Protein AF-A0A7S2U8V8-F1 (afdb_monomer)

Nearest PDB structures (foldseek):
  6ytn-assembly1_AAA  TM=8.145E-01  e=3.454E-22  Synechocystis sp. PCC 6803
  4zhj-assembly1_B  TM=8.135E-01  e=7.757E-22  Synechocystis sp. PCC 6803 substr. Kazusa
  6ytj-assembly1_AAA  TM=8.053E-01  e=4.162E-21  Synechocystis sp. PCC 6803
  6ysg-assembly1_A  TM=8.241E-01  e=3.452E-20  Synechocystis sp. PCC 6803 substr. Kazusa
  6yt0-assembly1_B  TM=8.172E-01  e=2.692E-20  Synechocystis sp. PCC 6803 substr. Kazusa

InterPro domains:
  IPR003672 CobN/magnesium chelatase [PF02514] (3-284)
  IPR003672 CobN/magnesium chelatase [PTHR44119] (2-284)

Mean predicted aligned error: 5.51 Å

Sequence (284 aa):
SFQYWLGGSPENLQSLLQMVAQDYVEPVKKFMVGKEKLVNVEPVLLPDKAIWHPVAPSIVFETSTAYFEWYNKEFCPDAGIDPMNARTIGLILQKSHINTKDDTHYVSLISELESRGARVVPIYSGGLDFSGPVEEFFYDNTGKVVVDTVINLTGFALVGGPASQDHKKAAKVLKKLNRPYMCAVPLVFQSFEEWQASELGLHPIQVALQVSLPEIDGAIEPIIYAGREGATGRSVPLADRVNLLADRAMKWSNLRTKPKVDKKIAITIFSFPPDKGNVGTAAY

Solvent-accessible surface area (backbone atoms only — not comparable to full-atom values): 15811 Å² total; per-residue (Å²): 108,67,61,16,62,74,22,44,21,68,70,24,47,50,30,37,52,52,51,47,38,54,76,69,34,64,74,48,37,64,72,42,64,96,51,85,76,84,83,64,68,80,61,66,67,80,72,58,50,34,38,47,51,95,84,51,95,50,84,56,30,84,43,56,66,65,42,49,51,49,43,50,70,49,51,24,60,76,68,70,27,54,72,88,78,38,53,26,38,30,33,38,44,55,40,66,33,62,34,52,70,46,35,60,31,57,49,50,44,54,53,54,34,37,75,71,34,30,44,76,46,38,29,26,21,65,61,49,52,43,56,63,44,49,69,58,56,41,28,47,101,85,70,47,70,64,49,44,23,35,37,34,55,64,22,49,37,57,25,29,53,98,90,50,71,41,51,68,59,32,38,54,52,48,60,72,67,66,50,58,42,30,28,27,22,52,36,83,90,42,34,53,67,57,35,72,72,35,93,78,41,67,56,70,70,51,40,52,47,32,39,54,41,23,43,71,52,61,38,40,74,66,45,57,31,29,19,23,41,88,90,78,64,44,43,36,58,36,70,73,34,36,50,50,52,40,52,51,50,50,51,53,25,44,66,68,72,51,55,76,90,76,61,84,83,87,84,87,82,78,70,79,76,70,84,64,79,89,86,66,79,80,90,116

Radius of gyration: 22.6 Å; Cα contacts (8 Å, |Δi|>4): 449; chains: 1; bounding box: 53×50×83 Å

Secondary structure (DSSP, 8-state):
-HHHHHH-SHHHHHHHHHHHHHHH-HHHHHHTTTSPPP-PPP-----SEEE--TT-SSS-BSSHHHHHHHIIIIIHHHTT--TTTS-EEEEEEEHHHHHTT--HHHHHHHHHHHTTT-EEEEEEESSSB-HHHHHHHSB-TTS-B--SEEEE-SSS-SBEETTEE-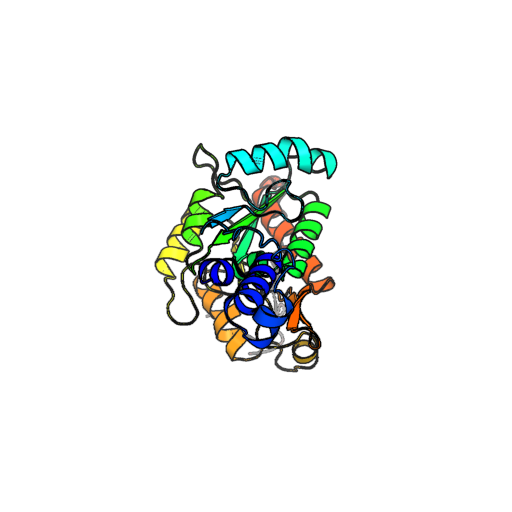HHHHHHHHHHHTS-EEE-EEEEEEEHHHHHH-TT-S-HHHIIIIIIHHHHTT-B---EEEEE-TTT--EEE-HHHHHHHHHHHHHHHHHHHS-GGG--------SSS--SSSSS----

Structure (mmCIF, N/CA/C/O backbone):
data_AF-A0A7S2U8V8-F1
#
_entry.id   AF-A0A7S2U8V8-F1
#
loop_
_atom_site.group_PDB
_atom_site.id
_atom_site.type_symbol
_atom_site.label_atom_id
_atom_site.label_alt_id
_atom_site.label_comp_id
_atom_site.label_asym_id
_atom_site.label_entity_id
_atom_site.label_seq_id
_atom_site.pdbx_PDB_ins_code
_atom_site.Cartn_x
_atom_site.Cartn_y
_atom_site.Cartn_z
_atom_site.occupancy
_atom_site.B_iso_or_equ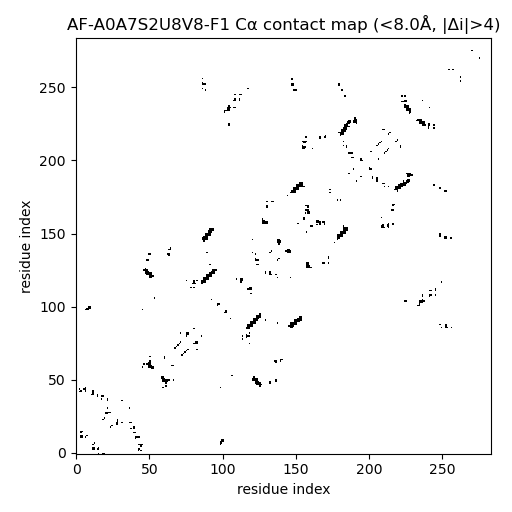iv
_atom_site.auth_seq_id
_atom_site.auth_comp_id
_atom_site.auth_asym_id
_atom_site.auth_atom_id
_atom_site.pdbx_PDB_model_num
ATOM 1 N N . SER A 1 1 ? 23.895 2.706 -22.321 1.00 71.00 1 SER A N 1
ATOM 2 C CA . SER A 1 1 ? 23.742 1.359 -21.724 1.00 71.00 1 SER A CA 1
ATOM 3 C C . SER A 1 1 ? 23.237 1.414 -20.285 1.00 71.00 1 SER A C 1
ATOM 5 O O . SER A 1 1 ? 22.172 0.878 -20.026 1.00 71.00 1 SER A O 1
ATOM 7 N N . PHE A 1 2 ? 23.936 2.078 -19.355 1.00 83.75 2 PHE A N 1
ATOM 8 C CA . PHE A 1 2 ? 23.590 2.042 -17.924 1.00 83.75 2 PHE A CA 1
ATOM 9 C C . PHE A 1 2 ? 22.201 2.615 -17.586 1.00 83.75 2 PHE A C 1
ATOM 11 O O . PHE A 1 2 ? 21.495 2.045 -16.766 1.00 83.75 2 PHE A O 1
ATOM 18 N N . GLN A 1 3 ? 21.757 3.674 -18.271 1.00 83.56 3 GLN A N 1
ATOM 19 C CA . GLN A 1 3 ? 20.418 4.247 -18.061 1.00 83.56 3 GLN A CA 1
ATOM 20 C C . GLN A 1 3 ? 19.279 3.267 -18.383 1.00 83.56 3 GLN A C 1
ATOM 22 O O . GLN A 1 3 ? 18.282 3.255 -17.674 1.00 83.56 3 GLN A O 1
ATOM 27 N N . TYR A 1 4 ? 19.438 2.390 -19.380 1.00 84.69 4 TYR A N 1
ATOM 28 C CA . TYR A 1 4 ? 18.450 1.339 -19.641 1.00 84.69 4 TYR A CA 1
ATOM 29 C C . TYR A 1 4 ? 18.350 0.343 -18.485 1.00 84.69 4 TYR A C 1
ATOM 31 O O . TYR A 1 4 ? 17.259 -0.064 -18.100 1.00 84.69 4 TYR A O 1
ATOM 39 N N . TRP A 1 5 ? 19.494 -0.023 -17.907 1.00 85.44 5 TRP A N 1
ATOM 40 C CA . TRP A 1 5 ? 19.526 -0.897 -16.740 1.00 85.44 5 TRP A CA 1
ATOM 41 C C . TRP A 1 5 ? 18.862 -0.242 -15.522 1.00 85.44 5 TRP A C 1
ATOM 43 O O . TRP A 1 5 ? 18.095 -0.893 -14.822 1.00 85.44 5 TRP A O 1
ATOM 53 N N . LEU A 1 6 ? 19.110 1.054 -15.299 1.00 81.94 6 LEU A N 1
ATOM 54 C CA . LEU A 1 6 ? 18.474 1.820 -14.221 1.00 81.94 6 LEU A CA 1
ATOM 55 C C . LEU A 1 6 ? 16.956 1.971 -14.403 1.00 81.94 6 LEU A C 1
ATOM 57 O O . LEU A 1 6 ? 16.229 1.966 -13.411 1.00 81.94 6 LEU A O 1
ATOM 61 N N . GLY A 1 7 ? 16.478 2.101 -15.644 1.00 82.44 7 GLY A N 1
ATOM 62 C CA . GLY A 1 7 ? 15.046 2.149 -15.947 1.00 82.44 7 GLY A CA 1
ATOM 63 C C . GLY A 1 7 ? 14.343 0.824 -15.644 1.00 82.44 7 GLY A C 1
ATOM 64 O O . GLY A 1 7 ? 13.267 0.816 -15.053 1.00 82.44 7 GLY A O 1
ATOM 65 N N . GLY A 1 8 ? 14.979 -0.306 -15.972 1.00 85.06 8 GLY A N 1
ATOM 66 C CA . GLY A 1 8 ? 14.562 -1.643 -15.531 1.00 85.06 8 GLY A CA 1
ATOM 67 C C . GLY A 1 8 ? 13.253 -2.175 -16.129 1.00 85.06 8 GLY A C 1
ATOM 68 O O . GLY A 1 8 ? 12.904 -3.325 -15.865 1.00 85.06 8 GLY A O 1
ATOM 69 N N . SER A 1 9 ? 12.548 -1.386 -16.945 1.00 88.25 9 SER A N 1
ATOM 70 C CA . SER A 1 9 ? 11.337 -1.835 -17.639 1.00 88.25 9 SER A CA 1
ATOM 71 C C . SER A 1 9 ? 11.635 -2.856 -18.734 1.00 88.25 9 SER A C 1
ATOM 73 O O . SER A 1 9 ? 12.747 -2.863 -19.277 1.00 88.25 9 SER A O 1
ATOM 75 N N . PRO A 1 10 ? 10.657 -3.704 -19.113 1.00 88.50 10 PRO A N 1
ATOM 76 C CA . PRO A 1 10 ? 10.814 -4.615 -20.244 1.00 88.50 10 PRO A CA 1
ATOM 77 C C . PRO A 1 10 ? 11.278 -3.899 -21.519 1.00 88.50 10 PRO A C 1
ATOM 79 O O . PRO A 1 10 ? 12.169 -4.391 -22.208 1.00 88.50 10 PRO A O 1
ATOM 82 N N . GLU A 1 11 ? 10.755 -2.700 -21.788 1.00 89.94 11 GLU A N 1
ATOM 83 C CA . GLU A 1 11 ? 11.126 -1.882 -22.945 1.00 89.94 11 GLU A CA 1
ATOM 84 C C . GLU A 1 11 ? 12.563 -1.352 -22.841 1.00 89.94 11 GLU A C 1
ATOM 86 O O . GLU A 1 11 ? 13.308 -1.352 -23.830 1.00 89.94 11 GLU A O 1
ATOM 91 N N . ASN A 1 12 ? 12.995 -0.942 -21.640 1.00 89.00 12 ASN A N 1
ATOM 92 C CA . ASN A 1 12 ? 14.382 -0.541 -21.419 1.00 89.00 12 ASN A CA 1
ATOM 93 C C . ASN A 1 12 ? 15.343 -1.719 -21.590 1.00 89.00 12 ASN A C 1
ATOM 95 O O . ASN A 1 12 ? 16.381 -1.565 -22.231 1.00 89.00 12 ASN A O 1
ATOM 99 N N . LEU A 1 13 ? 15.017 -2.888 -21.032 1.00 91.06 13 LEU A N 1
ATOM 100 C CA . LEU A 1 13 ? 15.857 -4.082 -21.126 1.00 91.06 13 LEU A CA 1
ATOM 101 C C . LEU A 1 13 ? 15.922 -4.609 -22.562 1.00 91.06 13 LEU A C 1
ATOM 103 O O . LEU A 1 13 ? 16.999 -4.981 -23.024 1.00 91.06 13 LEU A O 1
ATOM 107 N N . GLN A 1 14 ? 14.812 -4.570 -23.300 1.00 91.38 14 GLN A N 1
ATOM 108 C CA . GLN A 1 14 ? 14.798 -4.884 -24.726 1.00 91.38 14 GLN A CA 1
ATOM 109 C C . GLN A 1 14 ? 15.723 -3.942 -25.504 1.00 91.38 14 GLN A C 1
ATOM 111 O O . GLN A 1 14 ? 16.583 -4.416 -26.247 1.00 91.38 14 GLN A O 1
ATOM 116 N N . SER A 1 15 ? 15.607 -2.629 -25.282 1.00 90.94 15 SER A N 1
ATOM 117 C CA . SER A 1 15 ? 16.456 -1.626 -25.940 1.00 90.94 15 SER A CA 1
ATOM 118 C C . SER A 1 15 ? 17.933 -1.781 -25.550 1.00 90.94 15 SER A C 1
ATOM 120 O O . SER A 1 15 ? 18.817 -1.641 -26.394 1.00 90.94 15 SER A O 1
ATOM 122 N N . LEU A 1 16 ? 18.225 -2.152 -24.295 1.00 91.19 16 LEU A N 1
ATOM 123 C CA . LEU A 1 16 ? 19.578 -2.483 -23.839 1.00 91.19 16 LEU A CA 1
ATOM 124 C C . LEU A 1 16 ? 20.151 -3.675 -24.604 1.00 91.19 16 LEU A C 1
ATOM 126 O O . LEU A 1 16 ? 21.275 -3.594 -25.098 1.00 91.19 16 LEU A O 1
ATOM 130 N N . LEU A 1 17 ? 19.397 -4.773 -24.699 1.00 91.75 17 LEU A N 1
ATOM 131 C CA . LEU A 1 17 ? 19.834 -5.985 -25.390 1.00 91.75 17 LEU A CA 1
ATOM 132 C C . LEU A 1 17 ? 20.016 -5.739 -26.888 1.00 91.75 17 LEU A C 1
ATOM 134 O O . LEU A 1 17 ? 21.022 -6.168 -27.447 1.00 91.75 17 LEU A O 1
ATOM 138 N N . GLN A 1 18 ? 19.096 -5.007 -27.524 1.00 90.31 18 GLN A N 1
ATOM 139 C CA . GLN A 1 18 ? 19.198 -4.619 -28.933 1.00 90.31 18 GLN A CA 1
ATOM 140 C C . GLN A 1 18 ? 20.443 -3.764 -29.187 1.00 90.31 18 GLN A C 1
ATOM 142 O O . GLN A 1 18 ? 21.229 -4.090 -30.077 1.00 90.31 18 GLN A O 1
ATOM 147 N N . MET A 1 19 ? 20.675 -2.739 -28.360 1.00 89.81 19 MET A N 1
ATOM 148 C CA . MET A 1 19 ? 21.869 -1.892 -28.413 1.00 89.81 19 MET A CA 1
ATOM 149 C C . MET A 1 19 ? 23.155 -2.716 -28.229 1.00 89.81 19 MET A C 1
ATOM 151 O O . MET A 1 19 ? 24.070 -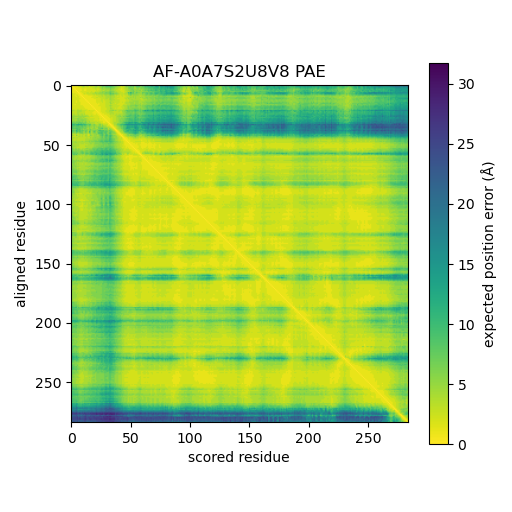2.614 -29.043 1.00 89.81 19 MET A O 1
ATOM 155 N N . VAL A 1 20 ? 23.232 -3.577 -27.205 1.00 90.75 20 VAL A N 1
ATOM 156 C CA . VAL A 1 20 ? 24.422 -4.417 -26.963 1.00 90.75 20 VAL A CA 1
ATOM 157 C C . VAL A 1 20 ? 24.665 -5.381 -28.128 1.00 90.75 20 VAL A C 1
ATOM 159 O O . VAL A 1 20 ? 25.796 -5.498 -28.601 1.00 90.75 20 VAL A O 1
ATOM 162 N N . ALA A 1 21 ? 23.617 -6.043 -28.620 1.00 90.38 21 ALA A N 1
ATOM 163 C CA . ALA A 1 21 ? 23.717 -7.002 -29.712 1.00 90.38 21 ALA A CA 1
ATOM 164 C C . ALA A 1 21 ? 24.212 -6.343 -31.006 1.00 90.38 21 ALA A C 1
ATOM 166 O O . ALA A 1 21 ? 25.173 -6.815 -31.608 1.00 90.38 21 ALA A O 1
ATOM 167 N N . GLN A 1 22 ? 23.596 -5.239 -31.429 1.00 88.38 22 GLN A N 1
ATOM 168 C CA . GLN A 1 22 ? 23.924 -4.628 -32.718 1.00 88.38 22 GLN A CA 1
ATOM 169 C C . GLN A 1 22 ? 25.274 -3.896 -32.722 1.00 88.38 22 GLN A C 1
ATOM 171 O O . GLN A 1 22 ? 25.944 -3.866 -33.756 1.00 88.38 22 GLN A O 1
ATOM 176 N N . ASP A 1 23 ? 25.684 -3.323 -31.586 1.00 87.56 23 ASP A N 1
ATOM 177 C CA . ASP A 1 23 ? 26.887 -2.487 -31.525 1.00 87.56 23 ASP A CA 1
ATOM 178 C C . ASP A 1 23 ? 28.138 -3.266 -31.076 1.00 87.56 23 ASP A C 1
ATOM 180 O O . ASP A 1 23 ? 29.248 -2.907 -31.481 1.00 87.56 23 ASP A O 1
ATOM 184 N N . TYR A 1 24 ? 27.980 -4.352 -30.302 1.00 90.44 24 TYR A N 1
ATOM 185 C CA . TYR A 1 24 ? 29.102 -5.057 -29.660 1.00 90.44 24 TYR A CA 1
ATOM 186 C C . TYR A 1 24 ? 29.185 -6.567 -29.945 1.00 90.44 24 TYR A C 1
ATOM 188 O O . TYR A 1 24 ? 30.231 -7.162 -29.686 1.00 90.44 24 TYR A O 1
ATOM 196 N N . VAL A 1 25 ? 28.146 -7.212 -30.493 1.00 93.88 25 VAL A N 1
ATOM 197 C CA . VAL A 1 25 ? 28.193 -8.649 -30.825 1.00 93.88 25 VAL A CA 1
ATOM 198 C C . VAL A 1 25 ? 28.585 -8.833 -32.292 1.00 93.88 25 VAL A C 1
ATOM 200 O O . VAL A 1 25 ? 27.773 -8.669 -33.199 1.00 93.88 25 VAL A O 1
ATOM 203 N N . GLU A 1 26 ? 29.845 -9.204 -32.537 1.00 92.38 26 GLU A N 1
ATOM 204 C CA . GLU A 1 26 ? 30.444 -9.299 -33.883 1.00 92.38 26 GLU A CA 1
ATOM 205 C C . GLU A 1 26 ? 29.623 -10.104 -34.916 1.00 92.38 26 GLU A C 1
ATOM 207 O O . GLU A 1 26 ? 29.413 -9.605 -36.026 1.00 92.38 26 GLU A O 1
ATOM 212 N N . PRO A 1 27 ? 29.095 -11.306 -34.601 1.00 93.56 27 PRO A N 1
ATOM 213 C CA . PRO A 1 27 ? 28.213 -12.027 -35.523 1.00 93.56 27 PRO A CA 1
ATOM 214 C C . PRO A 1 27 ? 26.965 -11.232 -35.939 1.00 93.56 27 PRO A C 1
ATOM 216 O O . PRO A 1 27 ? 26.593 -11.236 -37.113 1.00 93.56 27 PRO A O 1
ATOM 219 N N . VAL A 1 28 ? 26.343 -10.516 -34.997 1.00 89.62 28 VAL A N 1
ATOM 220 C CA . VAL A 1 28 ? 25.149 -9.692 -35.246 1.00 89.62 28 VAL A CA 1
ATOM 221 C C . VAL A 1 28 ? 25.526 -8.470 -36.077 1.00 89.62 28 VAL A C 1
ATOM 223 O O . VAL A 1 28 ? 24.877 -8.183 -37.079 1.00 89.62 28 VAL A O 1
ATOM 226 N N . LYS A 1 29 ? 26.629 -7.800 -35.736 1.00 87.81 29 LYS A N 1
ATOM 227 C CA . LYS A 1 29 ? 27.139 -6.636 -36.468 1.00 87.81 29 LYS A CA 1
ATOM 228 C C . LYS A 1 29 ? 27.403 -6.947 -37.943 1.00 87.81 29 LYS A C 1
ATOM 230 O O . LYS A 1 29 ? 26.999 -6.174 -38.806 1.00 87.81 29 LYS A O 1
ATOM 235 N N . LYS A 1 30 ? 28.009 -8.104 -38.243 1.00 90.19 30 LYS A N 1
ATOM 236 C CA . LYS A 1 30 ? 28.224 -8.583 -39.623 1.00 90.19 30 LYS A CA 1
ATOM 237 C C . LYS A 1 30 ? 26.912 -8.876 -40.352 1.00 90.19 30 LYS A C 1
ATOM 239 O O . LYS A 1 30 ? 26.781 -8.530 -41.521 1.00 90.19 30 LYS A O 1
ATOM 244 N N . PHE A 1 31 ? 25.936 -9.475 -39.671 1.00 88.38 31 PHE A N 1
ATOM 245 C CA . PHE A 1 31 ? 24.610 -9.752 -40.235 1.00 88.38 31 PHE A CA 1
ATOM 246 C C . PHE A 1 31 ? 23.784 -8.486 -40.526 1.00 88.38 31 PHE A C 1
ATOM 248 O O . PHE A 1 31 ? 22.919 -8.502 -41.407 1.00 88.38 31 PHE A O 1
ATOM 255 N N . MET A 1 32 ? 24.035 -7.405 -39.784 1.00 84.00 32 MET A N 1
ATOM 256 C CA . MET A 1 32 ? 23.338 -6.120 -39.909 1.00 84.00 32 MET A CA 1
ATOM 257 C C . MET A 1 32 ? 23.957 -5.182 -40.962 1.00 84.00 32 MET A C 1
ATOM 259 O O . MET A 1 32 ? 23.410 -4.111 -41.213 1.00 84.00 32 MET A O 1
ATOM 263 N N . VAL A 1 33 ? 25.064 -5.559 -41.615 1.00 84.88 33 VAL A N 1
ATOM 264 C CA . VAL A 1 33 ? 25.665 -4.753 -42.693 1.00 84.88 33 VAL A CA 1
ATOM 265 C C . VAL A 1 33 ? 24.668 -4.587 -43.846 1.00 84.88 33 VAL A C 1
ATOM 267 O O . VAL A 1 33 ? 24.164 -5.568 -44.387 1.00 84.88 33 VAL A O 1
ATOM 270 N N . GLY A 1 34 ? 24.387 -3.336 -44.224 1.00 83.38 34 GLY A N 1
ATOM 271 C CA . GLY A 1 34 ? 23.425 -3.002 -45.282 1.00 83.38 34 GLY A CA 1
ATOM 272 C C . GLY A 1 34 ? 21.952 -3.075 -44.861 1.00 83.38 34 GLY A C 1
ATOM 273 O O . GLY A 1 34 ? 21.083 -2.890 -45.708 1.00 83.38 34 GLY A O 1
ATOM 274 N N . LYS A 1 35 ? 21.662 -3.329 -43.578 1.00 86.00 35 LYS A N 1
ATOM 275 C CA . LYS A 1 35 ? 20.312 -3.281 -42.999 1.00 86.00 35 LYS A CA 1
ATOM 276 C C . LYS A 1 35 ? 20.153 -2.040 -42.128 1.00 86.00 35 LYS A C 1
ATOM 278 O O . LYS A 1 35 ? 21.128 -1.538 -41.569 1.00 86.00 35 LYS A O 1
ATOM 283 N N . GLU A 1 36 ? 18.921 -1.562 -41.990 1.00 82.88 36 GLU A N 1
ATOM 284 C CA . GLU A 1 36 ? 18.613 -0.513 -41.019 1.00 82.88 36 GLU A CA 1
ATOM 285 C C . GLU A 1 36 ? 18.857 -1.022 -39.594 1.00 82.88 36 GLU A C 1
ATOM 287 O O . GLU A 1 36 ? 18.562 -2.176 -39.266 1.00 82.88 36 GLU A O 1
ATOM 292 N N . LYS A 1 37 ? 19.432 -0.161 -38.744 1.00 79.00 37 LYS A N 1
ATOM 293 C CA . LYS A 1 37 ? 19.595 -0.471 -37.321 1.00 79.00 37 LYS A CA 1
ATOM 294 C C . LYS A 1 37 ? 18.226 -0.594 -36.663 1.00 79.00 37 LYS A C 1
ATOM 296 O O . LYS A 1 37 ? 17.290 0.116 -37.026 1.00 79.00 37 LYS A O 1
ATOM 301 N N . LEU A 1 38 ? 18.140 -1.456 -35.654 1.00 80.12 38 LEU A N 1
ATOM 302 C CA . LEU A 1 38 ? 16.951 -1.503 -34.816 1.00 80.12 38 LEU A CA 1
ATOM 303 C C . LEU A 1 38 ? 16.815 -0.162 -34.090 1.00 80.12 38 LEU A C 1
ATOM 305 O O . LEU A 1 38 ? 17.790 0.373 -33.551 1.00 80.12 38 LEU A O 1
ATOM 309 N N . VAL A 1 39 ? 15.604 0.390 -34.120 1.00 78.56 39 VAL A N 1
ATOM 310 C CA . VAL A 1 39 ? 15.277 1.624 -33.410 1.00 78.56 39 VAL A CA 1
ATOM 311 C C . VAL A 1 39 ? 15.150 1.285 -31.932 1.00 78.56 39 VAL A C 1
ATOM 313 O O . VAL A 1 39 ? 14.234 0.571 -31.529 1.00 78.56 39 VAL A O 1
ATOM 316 N N . ASN A 1 40 ? 16.085 1.794 -31.136 1.00 79.81 40 ASN A N 1
ATOM 317 C CA . ASN A 1 40 ? 16.025 1.692 -29.685 1.00 79.81 40 ASN A CA 1
ATOM 318 C C . ASN A 1 40 ? 15.125 2.814 -29.156 1.00 79.81 40 ASN A C 1
ATOM 320 O O . ASN A 1 40 ? 15.218 3.952 -29.618 1.00 79.81 40 ASN A O 1
ATOM 324 N N . VAL A 1 41 ? 14.269 2.504 -28.187 1.00 81.56 41 VAL A N 1
ATOM 325 C CA . VAL A 1 41 ? 13.471 3.522 -27.492 1.00 81.56 41 VAL A CA 1
ATOM 326 C C . VAL A 1 41 ? 14.384 4.244 -26.506 1.00 81.56 41 VAL A C 1
ATOM 328 O O . VAL A 1 41 ? 15.172 3.578 -25.852 1.00 81.56 41 VAL A O 1
ATOM 331 N N . GLU A 1 42 ?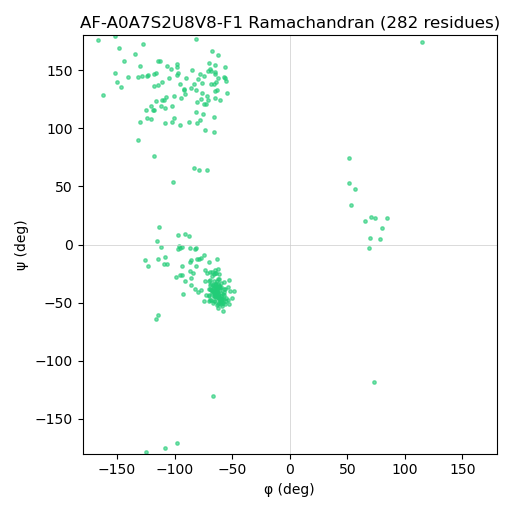 14.294 5.568 -26.363 1.00 85.00 42 GLU A N 1
ATOM 332 C CA . GLU A 1 42 ? 15.054 6.295 -25.331 1.00 85.00 42 GLU A CA 1
ATOM 333 C C . GLU A 1 42 ? 14.750 5.746 -23.919 1.00 85.00 42 GLU A C 1
ATOM 335 O O . GLU A 1 42 ? 13.614 5.342 -23.638 1.00 85.00 42 GLU A O 1
ATOM 340 N N . PRO A 1 43 ? 15.736 5.699 -23.001 1.00 83.06 43 PRO A N 1
ATOM 341 C CA . PRO A 1 43 ? 15.528 5.136 -21.680 1.00 83.06 43 PRO A CA 1
ATOM 342 C C . PRO A 1 43 ? 14.537 5.980 -20.874 1.00 83.06 43 PRO A C 1
ATOM 344 O O . PRO A 1 43 ? 14.850 7.077 -20.420 1.00 83.06 43 PRO A O 1
ATOM 347 N N . VAL A 1 44 ? 13.345 5.432 -20.647 1.00 85.31 44 VAL A N 1
ATOM 348 C CA . VAL A 1 44 ? 12.370 5.997 -19.709 1.00 85.31 44 VAL A CA 1
ATOM 349 C C . VAL A 1 44 ? 12.838 5.761 -18.273 1.00 85.31 44 VAL A C 1
ATOM 351 O O . VAL A 1 44 ? 13.032 4.621 -17.856 1.00 85.31 44 VAL A O 1
ATOM 354 N N . LEU A 1 45 ? 13.018 6.843 -17.515 1.00 88.00 45 LEU A N 1
ATOM 355 C CA . LEU A 1 45 ? 13.408 6.809 -16.108 1.00 88.00 45 LEU A CA 1
ATOM 356 C C . LEU A 1 45 ? 12.282 7.390 -15.261 1.00 88.00 45 LEU A C 1
ATOM 358 O O . LEU A 1 45 ? 11.877 8.532 -15.462 1.00 88.00 45 LEU A O 1
ATOM 362 N N . LEU A 1 46 ? 11.800 6.616 -14.291 1.00 90.81 46 LEU A N 1
ATOM 363 C CA . LEU A 1 46 ? 10.844 7.129 -13.317 1.00 90.81 46 LEU A CA 1
ATOM 364 C C . LEU A 1 46 ? 11.550 8.044 -12.301 1.00 90.81 46 LEU A C 1
ATOM 366 O O . LEU A 1 46 ? 12.683 7.737 -11.905 1.00 90.81 46 LEU A O 1
ATOM 370 N N . PRO A 1 47 ? 10.892 9.110 -11.813 1.00 94.12 47 PRO A N 1
ATOM 371 C CA . PRO A 1 47 ? 11.418 9.956 -10.745 1.00 94.12 47 PRO A CA 1
ATOM 372 C C . PRO A 1 47 ? 11.593 9.156 -9.450 1.00 94.12 47 PRO A C 1
ATOM 374 O O . PRO A 1 47 ? 11.052 8.056 -9.295 1.00 94.12 47 PRO A O 1
ATOM 377 N N . ASP A 1 48 ? 12.377 9.674 -8.506 1.00 94.00 48 ASP A N 1
ATOM 378 C CA . ASP A 1 48 ? 12.662 8.986 -7.236 1.00 94.00 48 ASP A CA 1
ATOM 379 C C . ASP A 1 48 ? 11.450 8.869 -6.323 1.00 94.00 48 ASP A C 1
ATOM 381 O O . ASP A 1 48 ? 11.390 7.966 -5.501 1.00 94.00 48 ASP A O 1
ATOM 385 N N . LYS A 1 49 ? 10.462 9.738 -6.474 1.00 96.62 49 LYS A N 1
ATOM 386 C CA . LYS A 1 49 ? 9.202 9.668 -5.749 1.00 96.62 49 LYS A CA 1
ATOM 387 C C . LYS A 1 49 ? 8.113 10.253 -6.620 1.00 96.62 49 LYS A C 1
ATOM 389 O O . LYS A 1 49 ? 8.346 11.249 -7.298 1.00 96.62 49 LYS A O 1
ATOM 394 N N . ALA A 1 50 ? 6.954 9.622 -6.609 1.00 97.94 50 ALA A N 1
ATOM 395 C CA . ALA A 1 50 ? 5.771 10.105 -7.299 1.00 97.94 50 ALA A CA 1
ATOM 396 C C . ALA A 1 50 ? 4.544 9.337 -6.803 1.00 97.94 50 ALA A C 1
ATOM 398 O O . ALA A 1 50 ? 4.649 8.389 -6.014 1.00 97.94 50 ALA A O 1
ATOM 399 N N . ILE A 1 51 ? 3.387 9.752 -7.306 1.00 98.50 51 ILE A N 1
ATOM 400 C CA . ILE A 1 51 ? 2.147 8.991 -7.243 1.00 98.50 51 ILE A CA 1
ATOM 401 C C . ILE A 1 51 ? 2.052 8.151 -8.521 1.00 98.50 51 ILE A C 1
ATOM 403 O O . ILE A 1 51 ? 2.288 8.652 -9.621 1.00 98.50 51 ILE A O 1
ATOM 407 N N . TRP A 1 52 ? 1.715 6.875 -8.386 1.00 98.19 52 TRP A N 1
ATOM 408 C CA . TRP A 1 52 ? 1.496 5.952 -9.498 1.00 98.19 52 TRP A CA 1
ATOM 409 C C . TRP A 1 52 ? 0.054 5.455 -9.479 1.00 98.19 52 TRP A C 1
ATOM 411 O O . TRP A 1 52 ? -0.520 5.283 -8.410 1.00 98.19 52 TRP A O 1
ATOM 421 N N . HIS A 1 53 ? -0.532 5.206 -10.647 1.00 98.19 53 HIS A N 1
ATOM 422 C CA . HIS A 1 53 ? -1.841 4.573 -10.757 1.00 98.19 53 HIS A CA 1
ATOM 423 C C . HIS A 1 53 ? -1.893 3.703 -12.018 1.00 98.19 53 HIS A C 1
ATOM 425 O O . HIS A 1 53 ? -1.469 4.174 -13.073 1.00 98.19 53 HIS A O 1
ATOM 431 N N . PRO A 1 54 ? -2.431 2.471 -11.964 1.00 96.69 54 PRO A N 1
ATOM 432 C CA . PRO A 1 54 ? -2.320 1.518 -13.074 1.00 96.69 54 PRO A CA 1
ATOM 433 C C . PRO A 1 54 ? -3.037 1.934 -14.361 1.00 96.69 54 PRO A C 1
ATOM 435 O O . PRO A 1 54 ? -2.665 1.490 -15.441 1.00 96.69 54 PRO A O 1
ATOM 438 N N . VAL A 1 55 ? -4.062 2.777 -14.247 1.00 96.19 55 VAL A N 1
ATOM 439 C CA . VAL A 1 55 ? -4.874 3.254 -15.382 1.00 96.19 55 VAL A CA 1
ATOM 440 C C . VAL A 1 55 ? -4.717 4.752 -15.647 1.00 96.19 55 VAL A C 1
ATOM 442 O O . VAL A 1 55 ? -5.539 5.351 -16.336 1.00 96.19 55 VAL A O 1
ATOM 445 N N . ALA A 1 56 ? -3.691 5.380 -15.070 1.00 94.69 56 ALA A N 1
ATOM 446 C CA . ALA A 1 56 ? -3.419 6.783 -15.342 1.00 94.69 56 ALA A CA 1
ATOM 447 C C . ALA A 1 56 ? -2.941 7.009 -16.787 1.00 94.69 56 ALA A C 1
ATOM 449 O O . ALA A 1 56 ? -2.266 6.151 -17.359 1.00 94.69 56 ALA A O 1
ATOM 450 N N . PRO A 1 57 ? -3.247 8.180 -17.376 1.00 88.06 57 PRO A N 1
ATOM 451 C CA . PRO A 1 57 ? -2.789 8.535 -18.717 1.00 88.06 57 PRO A CA 1
ATOM 452 C C . PRO A 1 57 ? -1.275 8.782 -18.771 1.00 88.06 57 PRO A C 1
ATOM 454 O O . PRO A 1 57 ? -0.644 8.549 -19.801 1.00 88.06 57 PRO A O 1
ATOM 457 N N . SER A 1 58 ? -0.684 9.255 -17.671 1.00 86.75 58 SER A N 1
ATOM 458 C CA . SER A 1 58 ? 0.763 9.350 -17.491 1.00 86.75 58 SER A CA 1
ATOM 459 C C . SER A 1 58 ? 1.279 8.159 -16.688 1.00 86.75 58 SER A C 1
ATOM 461 O O . SER A 1 58 ? 0.569 7.602 -15.855 1.00 86.75 58 SER A O 1
ATOM 463 N N . ILE A 1 59 ? 2.550 7.794 -16.898 1.00 86.06 59 ILE A N 1
ATOM 464 C CA . ILE A 1 59 ? 3.170 6.683 -16.159 1.00 86.06 59 ILE A CA 1
ATOM 465 C C . ILE A 1 59 ? 3.163 6.972 -14.649 1.00 86.06 59 ILE A C 1
ATOM 467 O O . ILE A 1 59 ? 2.922 6.072 -13.851 1.00 86.06 59 ILE A O 1
ATOM 471 N N . VAL A 1 60 ? 3.414 8.225 -14.255 1.00 95.50 60 VAL A N 1
ATOM 472 C CA . VAL A 1 60 ? 3.383 8.700 -12.862 1.00 95.50 60 VAL A CA 1
ATOM 473 C C . VAL A 1 60 ? 2.934 10.166 -12.790 1.00 95.50 60 VAL A C 1
ATOM 475 O O . VAL A 1 60 ? 2.901 10.863 -13.807 1.00 95.50 60 VAL A O 1
ATOM 478 N N . PHE A 1 61 ? 2.641 10.647 -11.580 1.00 97.19 61 PHE A N 1
ATOM 479 C CA . PHE A 1 61 ? 2.406 12.057 -11.260 1.00 97.19 61 PHE A CA 1
ATOM 480 C C . PHE A 1 61 ? 3.411 12.540 -10.211 1.00 97.19 61 PHE A C 1
ATOM 482 O O . PHE A 1 61 ? 3.420 12.062 -9.078 1.00 97.19 61 PHE A O 1
ATOM 489 N N . GLU A 1 62 ? 4.228 13.531 -10.562 1.00 95.56 62 GLU A N 1
ATOM 490 C CA . GLU A 1 62 ? 5.218 14.123 -9.646 1.00 95.56 62 GLU A CA 1
ATOM 491 C C . GLU A 1 62 ? 4.604 15.090 -8.625 1.00 95.56 62 GLU A C 1
ATOM 493 O O . GLU A 1 62 ? 5.266 15.477 -7.669 1.00 95.56 62 GLU A O 1
ATOM 498 N N . THR A 1 63 ? 3.338 15.483 -8.798 1.00 94.50 63 THR A N 1
ATOM 499 C CA . THR A 1 63 ? 2.639 16.374 -7.864 1.00 94.50 63 THR A CA 1
ATOM 500 C C . THR A 1 63 ? 1.263 15.830 -7.500 1.00 94.50 63 THR A C 1
ATOM 502 O O . THR A 1 63 ? 0.545 15.280 -8.340 1.00 94.50 63 THR A O 1
ATOM 505 N N . SER A 1 64 ? 0.854 16.044 -6.247 1.00 94.12 64 SER A N 1
ATOM 506 C CA . SER A 1 64 ? -0.488 15.693 -5.765 1.00 94.12 64 SER A CA 1
ATOM 507 C C . SER A 1 64 ? -1.589 16.470 -6.487 1.00 94.12 64 SER A C 1
ATOM 509 O O . SER A 1 64 ? -2.672 15.938 -6.706 1.00 94.12 64 SER A O 1
ATOM 511 N N . THR A 1 65 ? -1.309 17.708 -6.909 1.00 94.81 65 THR A N 1
ATOM 512 C CA . THR A 1 65 ? -2.274 18.544 -7.640 1.00 94.81 65 THR A CA 1
ATOM 513 C C . THR A 1 65 ? -2.619 17.931 -8.996 1.00 94.81 65 THR A C 1
ATOM 515 O O . THR A 1 65 ? -3.800 17.763 -9.286 1.00 94.81 65 THR A O 1
ATOM 518 N N . ALA A 1 66 ? -1.615 17.529 -9.785 1.00 95.69 66 ALA A N 1
ATOM 519 C CA . ALA A 1 66 ? -1.848 16.881 -11.076 1.00 95.69 66 ALA A CA 1
ATOM 520 C C . ALA A 1 66 ? -2.577 15.538 -10.916 1.00 95.69 66 ALA A C 1
ATOM 522 O O . ALA A 1 66 ? -3.514 15.251 -11.658 1.00 95.69 66 ALA A O 1
ATOM 523 N N . TYR A 1 67 ? -2.198 14.750 -9.901 1.00 97.38 67 TYR A N 1
ATOM 524 C CA . TYR A 1 67 ? -2.884 13.497 -9.594 1.00 97.38 67 TYR A CA 1
ATOM 525 C C . TYR A 1 67 ? -4.360 13.721 -9.259 1.00 97.38 67 TYR A C 1
ATOM 527 O O . TYR A 1 67 ? -5.222 13.090 -9.855 1.00 97.38 67 TYR A O 1
ATOM 535 N N . PHE A 1 68 ? -4.675 14.630 -8.332 1.00 96.00 68 PHE A N 1
ATOM 536 C CA . PHE A 1 68 ? -6.056 14.870 -7.911 1.00 96.00 68 PHE A CA 1
ATOM 537 C C . PHE A 1 68 ? -6.903 15.587 -8.959 1.00 96.00 68 PHE A C 1
ATOM 539 O O . PHE A 1 68 ? -8.123 15.441 -8.930 1.00 96.00 68 PHE A O 1
ATOM 546 N N . GLU A 1 69 ? -6.293 16.345 -9.869 1.00 96.00 69 GLU A N 1
ATOM 547 C CA . GLU A 1 69 ? -6.998 16.904 -11.017 1.00 96.00 69 GLU A CA 1
ATOM 548 C C . GLU A 1 69 ? -7.549 15.792 -11.908 1.00 96.00 69 GLU A C 1
ATOM 550 O O . GLU A 1 69 ? -8.761 15.732 -12.100 1.00 96.00 69 GLU A O 1
ATOM 555 N N . TRP A 1 70 ? -6.693 14.872 -12.350 1.00 97.25 70 TRP A N 1
ATOM 556 C CA . TRP A 1 70 ? -7.122 13.707 -13.121 1.00 97.25 70 TRP A CA 1
ATOM 557 C C . TRP A 1 70 ? -8.042 12.793 -12.297 1.00 97.25 70 TRP A C 1
ATOM 559 O O . TRP A 1 70 ? -9.163 12.478 -12.695 1.00 97.25 70 TRP A O 1
ATOM 569 N N . TYR A 1 71 ? -7.607 12.405 -11.098 1.00 97.25 71 TYR A N 1
ATOM 570 C CA . TYR A 1 71 ? -8.274 11.370 -10.316 1.00 97.25 71 TYR A CA 1
ATOM 571 C C . TYR A 1 71 ? -9.672 11.789 -9.857 1.00 97.25 71 TYR A C 1
ATOM 573 O O . TYR A 1 71 ? -10.598 10.988 -9.928 1.00 97.25 71 TYR A O 1
ATOM 581 N N . ASN A 1 72 ? -9.864 13.040 -9.421 1.00 96.69 72 ASN A N 1
ATOM 582 C CA . ASN A 1 72 ? -11.168 13.485 -8.924 1.00 96.69 72 ASN A CA 1
ATOM 583 C C . ASN A 1 72 ? -12.110 13.971 -10.034 1.00 96.69 72 ASN A C 1
ATOM 585 O O . ASN A 1 72 ? -13.321 13.908 -9.834 1.00 96.69 72 ASN A O 1
ATOM 589 N N . LYS A 1 73 ? -11.589 14.510 -11.149 1.00 96.94 73 LYS A N 1
ATOM 590 C CA . LYS A 1 73 ? -12.428 15.075 -12.223 1.00 96.94 73 LYS A CA 1
ATOM 591 C C . LYS A 1 73 ? -12.741 14.081 -13.337 1.00 96.94 73 LYS A C 1
ATOM 593 O O . LYS A 1 73 ? -13.762 14.255 -13.991 1.00 96.94 73 LYS A O 1
ATOM 598 N N . GLU A 1 74 ? -11.883 13.087 -13.553 1.00 96.62 74 GLU A N 1
ATOM 599 C CA . GLU A 1 74 ? -12.016 12.129 -14.655 1.00 96.62 74 GLU A CA 1
ATOM 600 C C . GLU A 1 74 ? -12.248 10.718 -14.110 1.00 96.62 74 GLU A C 1
ATOM 602 O O . GLU A 1 74 ? -13.338 10.173 -14.252 1.00 96.62 74 GLU A O 1
ATOM 607 N N . PHE A 1 75 ? -11.273 10.154 -13.389 1.00 97.56 75 PHE A N 1
ATOM 608 C CA . PHE A 1 75 ? -11.338 8.746 -12.984 1.00 97.56 75 PHE A CA 1
ATOM 609 C C . PHE A 1 75 ? -12.460 8.435 -11.978 1.00 97.56 75 PHE A C 1
ATOM 611 O O . PHE A 1 75 ? -13.233 7.504 -12.186 1.00 97.56 75 PHE A O 1
ATOM 618 N N . CYS A 1 76 ? -12.566 9.194 -10.880 1.00 97.62 76 CYS A N 1
ATOM 619 C CA . CYS A 1 76 ? -13.566 8.936 -9.837 1.00 97.62 76 CYS A CA 1
ATOM 620 C C . CYS A 1 76 ? -15.010 8.983 -10.377 1.00 97.62 76 CYS A C 1
ATOM 622 O O . CYS A 1 76 ? -15.756 8.047 -10.085 1.00 97.62 76 CYS A O 1
ATOM 624 N N . PRO A 1 77 ? -15.423 9.994 -11.174 1.00 96.62 77 PRO A N 1
ATOM 625 C CA . PRO A 1 77 ? -16.733 9.996 -11.826 1.00 96.62 77 PRO A CA 1
ATOM 626 C C . PRO A 1 77 ? -16.995 8.757 -12.689 1.00 96.62 77 PRO A C 1
ATOM 628 O O . PRO A 1 77 ? -18.055 8.147 -12.548 1.00 96.62 77 PRO A O 1
ATOM 631 N N . ASP A 1 78 ? -16.028 8.351 -13.515 1.00 96.19 78 ASP A N 1
ATOM 632 C CA . ASP A 1 78 ? -16.155 7.180 -14.393 1.00 96.19 78 ASP A CA 1
ATOM 633 C C . ASP A 1 78 ? -16.246 5.867 -13.599 1.00 96.19 78 ASP A C 1
ATOM 635 O O . ASP A 1 78 ? -16.988 4.954 -13.967 1.00 96.19 78 ASP A O 1
ATOM 639 N N . ALA A 1 79 ? -15.538 5.786 -12.471 1.00 95.94 79 ALA A N 1
ATOM 640 C CA . ALA A 1 79 ? -15.549 4.644 -11.560 1.00 95.94 79 ALA A CA 1
ATOM 641 C C . ALA A 1 79 ? -16.738 4.639 -10.575 1.00 95.94 79 ALA A C 1
ATOM 643 O O . ALA A 1 79 ? -16.882 3.699 -9.792 1.00 95.94 79 ALA A O 1
ATOM 644 N N . GLY A 1 80 ? -17.590 5.672 -10.573 1.00 96.62 80 GLY A N 1
ATOM 645 C CA . GLY A 1 80 ? -18.711 5.797 -9.631 1.00 96.62 80 GLY A CA 1
ATOM 646 C C . GLY A 1 80 ? -18.293 6.099 -8.184 1.00 96.62 80 GLY A C 1
ATOM 647 O O . GLY A 1 80 ? -19.037 5.806 -7.246 1.00 96.62 80 GLY A O 1
ATOM 648 N N . ILE A 1 81 ? -17.108 6.679 -7.986 1.00 97.75 81 ILE A N 1
ATOM 649 C CA . ILE A 1 81 ? -16.560 7.076 -6.685 1.00 97.75 81 ILE A CA 1
ATOM 650 C C . ILE A 1 81 ? -16.892 8.552 -6.446 1.00 97.75 81 ILE A C 1
ATOM 652 O O . ILE A 1 81 ? -16.555 9.405 -7.260 1.00 97.75 81 ILE A O 1
ATOM 656 N N . ASP A 1 82 ? -17.515 8.884 -5.312 1.00 95.81 82 ASP A N 1
ATOM 657 C CA . ASP A 1 82 ? -17.783 10.281 -4.937 1.00 95.81 82 ASP A CA 1
ATOM 658 C C . ASP A 1 82 ? -16.509 10.946 -4.385 1.00 95.81 82 ASP A C 1
ATOM 660 O O . ASP A 1 82 ? -16.133 10.678 -3.238 1.00 95.81 82 ASP A O 1
ATOM 664 N N . PRO A 1 83 ? -15.849 11.856 -5.125 1.00 93.44 83 PRO A N 1
ATOM 665 C CA . PRO A 1 83 ? -14.572 12.412 -4.702 1.00 93.44 83 PRO A CA 1
ATOM 666 C C . PRO A 1 83 ? -14.659 13.248 -3.414 1.00 93.44 83 PRO A C 1
ATOM 668 O O . PRO A 1 83 ? -13.642 13.425 -2.736 1.00 93.44 83 PRO A O 1
ATOM 671 N N . MET A 1 84 ? -15.843 13.757 -3.057 1.00 90.88 84 MET A N 1
ATOM 672 C CA . MET A 1 84 ? -16.039 14.641 -1.904 1.00 90.88 84 MET A CA 1
ATOM 673 C C . MET A 1 84 ? -16.247 13.878 -0.597 1.00 90.88 84 MET A C 1
ATOM 675 O O . MET A 1 84 ? -15.804 14.342 0.454 1.00 90.88 84 MET A O 1
ATOM 679 N N . ASN A 1 85 ? -16.913 12.723 -0.660 1.00 92.00 85 ASN A N 1
ATOM 680 C CA . ASN A 1 85 ? -17.298 11.949 0.524 1.00 92.00 85 ASN A CA 1
ATOM 681 C C . ASN A 1 85 ? -16.599 10.587 0.629 1.00 92.00 85 ASN A C 1
ATOM 683 O O . ASN A 1 85 ? -16.670 9.944 1.683 1.00 92.00 85 ASN A O 1
ATOM 687 N N . ALA A 1 86 ? -15.934 10.129 -0.435 1.00 95.75 86 ALA A N 1
ATOM 688 C CA . ALA A 1 86 ? -15.206 8.872 -0.423 1.00 95.75 86 ALA A CA 1
ATOM 689 C C . ALA A 1 86 ? -14.064 8.889 0.596 1.00 95.75 86 ALA A C 1
ATOM 691 O O . ALA A 1 86 ? -13.346 9.872 0.791 1.00 95.75 86 ALA A O 1
ATOM 692 N N . ARG A 1 87 ? -13.882 7.728 1.219 1.00 96.50 87 ARG A N 1
ATOM 693 C CA . ARG A 1 87 ? -12.744 7.444 2.089 1.00 96.50 87 ARG A CA 1
ATOM 694 C C . ARG A 1 87 ? -11.485 7.389 1.244 1.00 96.50 87 ARG A C 1
ATOM 696 O O . ARG A 1 87 ? -11.513 6.778 0.182 1.00 96.50 87 ARG A O 1
ATOM 703 N N . THR A 1 88 ? -10.396 7.974 1.726 1.00 98.19 88 THR A N 1
ATOM 704 C CA . THR A 1 88 ? -9.127 7.979 0.986 1.00 98.19 88 THR A CA 1
ATOM 705 C C . THR A 1 88 ? -8.104 7.071 1.661 1.00 98.19 88 THR A C 1
ATOM 707 O O . THR A 1 88 ? -7.801 7.236 2.844 1.00 98.19 88 THR A O 1
ATOM 710 N N . ILE A 1 89 ? -7.552 6.113 0.920 1.00 98.75 89 ILE A N 1
ATOM 711 C CA . ILE A 1 89 ? -6.555 5.156 1.404 1.00 98.75 89 ILE A CA 1
ATOM 712 C C . ILE A 1 89 ? -5.215 5.447 0.733 1.00 98.75 89 ILE A C 1
ATOM 714 O O . ILE A 1 89 ? -5.086 5.386 -0.486 1.00 98.75 89 ILE A O 1
ATOM 718 N N . GLY A 1 90 ? -4.206 5.766 1.539 1.00 98.75 90 GLY A N 1
ATOM 719 C CA . GLY A 1 90 ? -2.835 5.909 1.061 1.00 98.75 90 GLY A CA 1
ATOM 720 C C . GLY A 1 90 ? -2.161 4.547 0.950 1.00 98.75 90 GLY A C 1
ATOM 721 O O . GLY A 1 90 ? -2.220 3.765 1.899 1.00 98.75 90 GLY A O 1
ATOM 722 N N . LEU A 1 91 ? -1.494 4.270 -0.167 1.00 98.88 91 LEU A N 1
ATOM 723 C CA . LEU A 1 91 ? -0.672 3.069 -0.336 1.00 98.88 91 LEU A CA 1
ATOM 724 C C . LEU A 1 91 ? 0.792 3.468 -0.477 1.00 98.88 91 LEU A C 1
ATOM 726 O O . LEU A 1 91 ? 1.096 4.421 -1.187 1.00 98.88 91 LEU A O 1
ATOM 730 N N . ILE A 1 92 ? 1.694 2.738 0.177 1.00 98.69 92 ILE A N 1
ATOM 731 C CA . ILE A 1 92 ? 3.144 2.907 0.014 1.00 98.69 92 ILE A CA 1
ATOM 732 C C . ILE A 1 92 ? 3.680 1.707 -0.758 1.00 98.69 92 ILE A C 1
ATOM 734 O O . ILE A 1 92 ? 3.587 0.573 -0.287 1.00 98.69 92 ILE A O 1
ATOM 738 N N . LEU A 1 93 ? 4.236 1.978 -1.934 1.00 97.88 93 LEU A N 1
ATOM 739 C CA . LEU A 1 93 ? 4.722 1.003 -2.902 1.00 97.88 93 LEU A CA 1
ATOM 740 C C . LEU A 1 93 ? 6.246 1.073 -3.028 1.00 97.88 93 LEU A C 1
ATOM 742 O O . LEU A 1 93 ? 6.867 2.111 -2.782 1.00 97.88 93 LEU A O 1
ATOM 746 N N . GLN A 1 94 ? 6.855 -0.013 -3.498 1.00 94.88 94 GLN A N 1
ATOM 747 C CA . GLN A 1 94 ? 8.248 0.014 -3.949 1.00 94.88 94 GLN A CA 1
ATOM 748 C C . GLN A 1 94 ? 8.328 0.315 -5.450 1.00 94.88 94 GLN A C 1
ATOM 750 O O . GLN A 1 94 ? 7.658 -0.338 -6.254 1.00 94.88 94 GLN A O 1
ATOM 755 N N . LYS A 1 95 ? 9.212 1.248 -5.832 1.00 94.81 95 LYS A N 1
ATOM 756 C CA . LYS A 1 95 ? 9.469 1.627 -7.235 1.00 94.81 95 LYS A CA 1
ATOM 757 C C . LYS A 1 95 ? 9.889 0.447 -8.115 1.00 94.81 95 LYS A C 1
ATOM 759 O O . LYS A 1 95 ? 9.573 0.432 -9.299 1.00 94.81 95 LYS A O 1
ATOM 764 N N . SER A 1 96 ? 10.591 -0.535 -7.546 1.00 92.00 96 SER A N 1
ATOM 765 C CA . SER A 1 96 ? 11.093 -1.722 -8.251 1.00 92.00 96 SER A CA 1
ATOM 766 C C . SER A 1 96 ? 9.990 -2.456 -9.015 1.00 92.00 96 SER A C 1
ATOM 768 O O . SER A 1 96 ? 10.137 -2.667 -10.211 1.00 92.00 96 SER A O 1
ATOM 770 N N . HIS A 1 97 ? 8.874 -2.763 -8.354 1.00 93.25 97 HIS A N 1
ATOM 771 C CA . HIS A 1 97 ? 7.743 -3.479 -8.951 1.00 93.25 97 HIS A CA 1
ATOM 772 C C . HIS A 1 97 ? 7.066 -2.691 -10.082 1.00 93.25 97 HIS A C 1
ATOM 774 O O . HIS A 1 97 ? 6.642 -3.289 -11.067 1.00 93.25 97 HIS A O 1
ATOM 780 N N . ILE A 1 98 ? 7.028 -1.357 -9.976 1.00 93.75 98 ILE A N 1
ATOM 781 C CA . ILE A 1 98 ? 6.505 -0.472 -11.029 1.00 93.75 98 ILE A CA 1
ATOM 782 C C . ILE A 1 98 ? 7.459 -0.476 -12.230 1.00 93.75 98 ILE A C 1
ATOM 784 O O . ILE A 1 98 ? 7.035 -0.691 -13.363 1.00 93.75 98 ILE A O 1
ATOM 788 N N . ASN A 1 99 ? 8.762 -0.300 -11.982 1.00 91.12 99 ASN A N 1
ATOM 789 C CA . ASN A 1 99 ? 9.783 -0.335 -13.028 1.00 91.12 99 ASN A CA 1
ATOM 790 C C . ASN A 1 99 ? 9.741 -1.660 -13.794 1.00 91.12 99 ASN A C 1
ATOM 792 O O . ASN A 1 99 ? 9.740 -1.652 -15.018 1.00 91.12 99 ASN A O 1
ATOM 796 N N . THR A 1 100 ? 9.675 -2.796 -13.094 1.00 90.19 100 THR A N 1
ATOM 797 C CA . THR A 1 100 ? 9.719 -4.127 -13.718 1.00 90.19 100 THR A CA 1
ATOM 798 C C . THR A 1 100 ? 8.382 -4.595 -14.288 1.00 90.19 100 THR A C 1
ATOM 800 O O . THR A 1 100 ? 8.337 -5.681 -14.866 1.00 90.19 100 T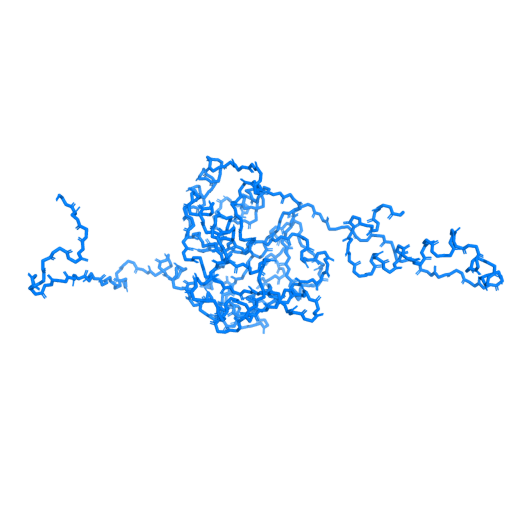HR A O 1
ATOM 803 N N . LYS A 1 101 ? 7.297 -3.821 -14.123 1.00 91.12 101 LYS A N 1
ATOM 804 C CA . LYS A 1 101 ? 5.913 -4.244 -14.415 1.00 91.12 101 LYS A CA 1
ATOM 805 C C . LYS A 1 101 ? 5.530 -5.552 -13.705 1.00 91.12 101 LYS A C 1
ATOM 807 O O . LYS A 1 101 ? 4.804 -6.385 -14.243 1.00 91.12 101 LYS A O 1
ATOM 812 N N . ASP A 1 102 ? 6.066 -5.749 -12.500 1.00 93.75 102 ASP A N 1
ATOM 813 C CA . ASP A 1 102 ? 5.698 -6.843 -11.593 1.00 93.75 102 ASP A CA 1
ATOM 814 C C . ASP A 1 102 ? 4.751 -6.301 -10.516 1.00 93.75 102 ASP A C 1
ATOM 816 O O . ASP A 1 102 ? 5.023 -6.379 -9.321 1.00 93.75 102 ASP A O 1
ATOM 820 N N . ASP A 1 103 ? 3.670 -5.663 -10.960 1.00 95.06 103 ASP A N 1
ATOM 821 C CA . ASP A 1 103 ? 2.784 -4.817 -10.156 1.00 95.06 103 ASP A CA 1
ATOM 822 C C . ASP A 1 103 ? 1.360 -5.381 -10.024 1.00 95.06 103 ASP A C 1
ATOM 824 O O . ASP A 1 103 ? 0.523 -4.772 -9.364 1.00 95.06 103 ASP A O 1
ATOM 828 N N . THR A 1 104 ? 1.080 -6.569 -10.575 1.00 95.69 104 THR A N 1
ATOM 829 C CA . THR A 1 104 ? -0.260 -7.199 -10.589 1.00 95.69 104 THR A CA 1
ATOM 830 C C . THR A 1 104 ? -0.936 -7.204 -9.213 1.00 95.69 104 THR A C 1
ATOM 832 O O . THR A 1 104 ? -2.135 -6.952 -9.082 1.00 95.69 104 THR A O 1
ATOM 835 N N . HIS A 1 105 ? -0.164 -7.469 -8.163 1.00 96.38 105 HIS A N 1
ATOM 836 C CA . HIS A 1 105 ? -0.634 -7.457 -6.784 1.00 96.38 105 HIS A CA 1
ATOM 837 C C . HIS A 1 105 ? -0.999 -6.049 -6.269 1.00 96.38 105 HIS A C 1
ATOM 839 O O . HIS A 1 105 ? -1.968 -5.914 -5.521 1.00 96.38 105 HIS A O 1
ATOM 845 N N . TYR A 1 106 ? -0.293 -4.998 -6.703 1.00 98.19 106 TYR A N 1
ATOM 846 C CA . TYR A 1 106 ? -0.682 -3.607 -6.449 1.00 98.19 106 TYR A CA 1
ATOM 847 C C . TYR A 1 106 ? -1.949 -3.240 -7.213 1.00 98.19 106 TYR A C 1
ATOM 849 O O . TYR A 1 106 ? -2.874 -2.706 -6.606 1.00 98.19 106 TYR A O 1
ATOM 857 N N . VAL A 1 107 ? -2.013 -3.569 -8.511 1.00 98.19 107 VAL A N 1
ATOM 858 C CA . VAL A 1 107 ? -3.197 -3.323 -9.353 1.00 98.19 107 VAL A CA 1
ATOM 859 C C . VAL A 1 107 ? -4.437 -3.921 -8.699 1.00 98.19 107 VAL A C 1
ATOM 861 O O . VAL A 1 107 ? -5.437 -3.235 -8.527 1.00 98.19 107 VAL A O 1
ATOM 864 N N . SER A 1 108 ? -4.336 -5.173 -8.252 1.00 98.19 108 SER A N 1
ATOM 865 C CA . SER A 1 108 ? -5.457 -5.899 -7.653 1.00 98.19 108 SER A CA 1
ATOM 866 C C . SER A 1 108 ? -5.972 -5.236 -6.379 1.00 98.19 108 SER A C 1
ATOM 868 O O . SER A 1 108 ? -7.177 -5.088 -6.219 1.00 98.19 108 SER A O 1
ATOM 870 N N . LEU A 1 109 ? -5.082 -4.797 -5.481 1.00 98.69 109 LEU A N 1
ATOM 871 C CA . LEU A 1 109 ? -5.509 -4.111 -4.260 1.00 98.69 109 LEU A CA 1
ATOM 872 C C . LEU A 1 109 ? -6.066 -2.712 -4.544 1.00 98.69 109 LEU A C 1
ATOM 874 O O . LEU A 1 109 ? -7.043 -2.325 -3.910 1.00 98.69 109 LEU A O 1
ATOM 878 N N . ILE A 1 110 ? -5.480 -1.962 -5.484 1.00 98.75 110 ILE A N 1
ATOM 879 C CA . ILE A 1 110 ? -6.009 -0.651 -5.891 1.00 98.75 110 ILE A CA 1
ATOM 880 C C . ILE A 1 110 ? -7.437 -0.820 -6.413 1.00 98.75 110 ILE A C 1
ATOM 882 O O . ILE A 1 110 ? -8.353 -0.205 -5.872 1.00 98.75 110 ILE A O 1
ATOM 886 N N . SER A 1 111 ? -7.647 -1.730 -7.366 1.00 98.31 111 SER A N 1
ATOM 887 C CA . SER A 1 111 ? -8.974 -2.007 -7.919 1.00 98.31 111 SER A CA 1
ATOM 888 C C . SER A 1 111 ? -9.966 -2.500 -6.861 1.00 98.31 111 SER A C 1
ATOM 890 O O . SER A 1 111 ? -11.130 -2.109 -6.887 1.00 98.31 111 SER A O 1
ATOM 892 N N . GLU A 1 112 ? -9.525 -3.315 -5.898 1.00 98.62 112 GLU A N 1
ATOM 893 C CA . GLU A 1 112 ? -10.389 -3.825 -4.825 1.00 98.62 112 GLU A CA 1
ATOM 894 C C . GLU A 1 112 ? -10.796 -2.730 -3.818 1.00 98.62 112 GLU A C 1
ATOM 896 O O . GLU A 1 112 ? -11.894 -2.749 -3.256 1.00 98.62 112 GLU A O 1
ATOM 901 N N . LEU A 1 113 ? -9.940 -1.735 -3.586 1.00 98.75 113 LEU A N 1
ATOM 902 C CA . LEU A 1 113 ? -10.289 -0.566 -2.775 1.00 98.75 113 LEU A CA 1
ATOM 903 C C . LEU A 1 113 ? -11.256 0.364 -3.519 1.00 98.75 113 LEU A C 1
ATOM 905 O O . LEU A 1 113 ? -12.248 0.816 -2.942 1.00 98.75 113 LEU A O 1
ATOM 909 N N . GLU A 1 114 ? -11.000 0.610 -4.800 1.00 98.56 114 GLU A N 1
ATOM 910 C CA . GLU A 1 114 ? -11.835 1.457 -5.657 1.00 98.56 114 GLU A CA 1
ATOM 911 C C . GLU A 1 114 ? -13.233 0.874 -5.855 1.00 98.56 114 GLU A C 1
ATOM 913 O O . GLU A 1 114 ? -14.221 1.601 -5.747 1.00 98.56 114 GLU A O 1
ATOM 918 N N . SER A 1 115 ? -13.347 -0.449 -6.007 1.00 97.75 115 SER A N 1
ATOM 919 C CA . SER A 1 115 ? -14.639 -1.142 -6.100 1.00 97.75 115 SER A CA 1
ATOM 920 C C . SER A 1 115 ? -15.499 -0.999 -4.833 1.00 97.75 115 SER A C 1
ATOM 922 O O . SER A 1 115 ? -16.723 -1.116 -4.894 1.00 97.75 115 SER A O 1
ATOM 924 N N . ARG A 1 116 ? -14.889 -0.675 -3.680 1.00 97.69 116 ARG A N 1
ATOM 925 C CA . ARG A 1 116 ? -15.577 -0.338 -2.413 1.00 97.69 116 ARG A CA 1
ATOM 926 C C . ARG A 1 116 ? -15.930 1.146 -2.288 1.00 97.69 116 ARG A C 1
ATOM 928 O O . ARG A 1 116 ? -16.360 1.579 -1.214 1.00 97.69 116 ARG A O 1
ATOM 935 N N . GLY A 1 117 ? -15.734 1.933 -3.344 1.00 97.38 117 GLY A N 1
ATOM 936 C CA . GLY A 1 117 ? -15.967 3.375 -3.346 1.00 97.38 117 GLY A CA 1
ATOM 937 C C . GLY A 1 117 ? -14.899 4.165 -2.587 1.00 97.38 117 GLY A C 1
ATOM 938 O O . GLY A 1 117 ? -15.189 5.255 -2.089 1.00 97.38 117 GLY A O 1
ATOM 939 N N . ALA A 1 118 ? -13.694 3.610 -2.417 1.00 98.25 118 ALA A N 1
ATOM 940 C CA . ALA A 1 118 ? -12.574 4.331 -1.827 1.00 98.25 118 ALA A CA 1
ATOM 941 C C . ALA A 1 118 ? -11.769 5.057 -2.906 1.00 98.25 118 ALA A C 1
ATOM 943 O O . ALA A 1 118 ? -11.535 4.530 -3.986 1.00 98.25 118 ALA A O 1
ATOM 944 N N . ARG A 1 119 ? -11.273 6.242 -2.566 1.00 98.31 119 ARG A N 1
ATOM 945 C CA . ARG A 1 119 ? -10.177 6.881 -3.290 1.00 98.31 119 ARG A CA 1
ATOM 946 C C . ARG A 1 119 ? -8.869 6.252 -2.840 1.00 98.31 119 ARG A C 1
ATOM 948 O O . ARG A 1 119 ? -8.684 6.009 -1.645 1.00 98.31 119 ARG A O 1
ATOM 955 N N . VAL A 1 120 ? -7.937 6.061 -3.755 1.00 98.69 120 VAL A N 1
ATOM 956 C CA . VAL A 1 120 ? -6.616 5.510 -3.447 1.00 98.69 120 VAL A CA 1
ATOM 957 C C . VAL A 1 120 ? -5.550 6.559 -3.753 1.00 98.69 120 VAL A C 1
ATOM 959 O O . VAL A 1 120 ? -5.744 7.396 -4.618 1.00 98.69 120 VAL A O 1
ATOM 962 N N . VAL A 1 121 ? -4.446 6.587 -3.005 1.00 98.62 121 VAL A N 1
ATOM 963 C CA . VAL A 1 121 ? -3.282 7.447 -3.294 1.00 98.62 121 VAL A CA 1
ATOM 964 C C . VAL A 1 121 ? -2.021 6.581 -3.224 1.00 98.62 121 VAL A C 1
ATOM 966 O O . VAL A 1 121 ? -1.461 6.425 -2.134 1.00 98.62 121 VAL A O 1
ATOM 969 N N . PRO A 1 122 ? -1.590 5.960 -4.340 1.00 98.56 122 PRO A N 1
ATOM 970 C CA . PRO A 1 122 ? -0.447 5.051 -4.346 1.00 98.56 122 PRO A CA 1
ATOM 971 C C . PRO A 1 122 ? 0.860 5.815 -4.560 1.00 98.56 122 PRO A C 1
ATOM 973 O O . PRO A 1 122 ? 1.162 6.265 -5.661 1.00 98.56 122 PRO A O 1
ATOM 976 N N . ILE A 1 123 ? 1.646 5.967 -3.499 1.00 98.62 123 ILE A N 1
ATOM 977 C CA . ILE A 1 123 ? 2.935 6.666 -3.521 1.00 98.62 123 ILE A CA 1
ATOM 978 C C . ILE A 1 123 ? 4.077 5.660 -3.523 1.00 98.62 123 ILE A C 1
ATOM 980 O O . ILE A 1 123 ? 3.960 4.577 -2.951 1.00 98.62 123 ILE A O 1
ATOM 984 N N . TYR A 1 124 ? 5.212 6.026 -4.107 1.00 98.00 124 TYR A N 1
ATOM 985 C CA . TYR A 1 124 ? 6.422 5.212 -4.025 1.00 98.00 124 TYR A CA 1
ATOM 986 C C . TYR A 1 124 ? 7.663 6.044 -3.693 1.00 98.00 124 TYR A C 1
ATOM 988 O O . TYR A 1 124 ? 7.681 7.268 -3.838 1.00 98.00 124 TYR A O 1
ATOM 996 N N . SER A 1 125 ? 8.718 5.344 -3.275 1.00 95.56 125 SER A N 1
ATOM 997 C CA . SER A 1 125 ? 10.090 5.854 -3.187 1.00 95.56 125 SER A CA 1
ATOM 998 C C . SER A 1 125 ? 11.026 4.953 -3.996 1.00 95.56 125 SER A C 1
ATOM 1000 O O . SER A 1 125 ? 10.827 3.739 -4.067 1.00 95.56 125 SER A O 1
ATOM 1002 N N . GLY A 1 126 ? 12.037 5.546 -4.623 1.00 89.75 126 GLY A N 1
ATOM 1003 C CA . GLY A 1 126 ? 13.162 4.864 -5.256 1.00 89.75 126 GLY A CA 1
ATOM 1004 C C . GLY A 1 126 ? 14.236 4.466 -4.247 1.00 89.75 126 GLY A C 1
ATOM 1005 O O . GLY A 1 126 ? 15.039 3.583 -4.532 1.00 89.75 126 GLY A O 1
ATOM 1006 N N . GLY A 1 127 ? 14.227 5.090 -3.066 1.00 91.50 127 GLY A N 1
ATOM 1007 C CA . GLY A 1 127 ? 15.026 4.679 -1.920 1.00 91.50 127 GLY A CA 1
ATOM 1008 C C . GLY A 1 127 ? 14.225 3.840 -0.925 1.00 91.50 127 GLY A C 1
ATOM 1009 O O . GLY A 1 127 ? 13.081 3.464 -1.162 1.00 91.50 127 GLY A O 1
ATOM 1010 N N . LEU A 1 128 ? 14.836 3.594 0.232 1.00 93.38 128 LEU A N 1
ATOM 1011 C CA . LEU A 1 128 ? 14.206 2.903 1.366 1.00 93.38 128 LEU A CA 1
ATOM 1012 C C . LEU A 1 128 ? 13.653 3.879 2.413 1.00 93.38 128 LEU A C 1
ATOM 1014 O O . LEU A 1 128 ? 13.256 3.475 3.498 1.00 93.38 128 LEU A O 1
ATOM 1018 N N . ASP A 1 129 ? 13.648 5.175 2.103 1.00 96.06 129 ASP A N 1
ATOM 1019 C CA . ASP A 1 129 ? 12.988 6.187 2.913 1.00 96.06 129 ASP A CA 1
ATOM 1020 C C . ASP A 1 129 ? 11.663 6.578 2.253 1.00 96.06 129 ASP A C 1
ATOM 1022 O O . ASP A 1 129 ? 11.634 7.288 1.241 1.00 96.06 129 ASP A O 1
ATOM 1026 N N . PHE A 1 130 ? 10.564 6.101 2.835 1.00 97.88 130 PHE A N 1
ATOM 1027 C CA . PHE A 1 130 ? 9.208 6.412 2.389 1.00 97.88 130 PHE A CA 1
ATOM 1028 C C . PHE A 1 130 ? 8.605 7.609 3.136 1.00 97.88 130 PHE A C 1
ATOM 1030 O O . PHE A 1 130 ? 7.500 8.043 2.809 1.00 97.88 130 PHE A O 1
ATOM 1037 N N . SER A 1 131 ? 9.321 8.200 4.102 1.00 97.31 131 SER A N 1
ATOM 1038 C CA . SER A 1 131 ? 8.825 9.370 4.836 1.00 97.31 131 SER A CA 1
ATOM 1039 C C . SER A 1 131 ? 8.697 10.614 3.963 1.00 97.31 131 SER A C 1
ATOM 1041 O O . SER A 1 131 ? 7.725 11.348 4.108 1.00 97.31 131 SER A O 1
ATOM 1043 N N . GLY A 1 132 ? 9.623 10.822 3.022 1.00 96.31 132 GLY A N 1
ATOM 1044 C CA . GLY A 1 132 ? 9.566 11.939 2.076 1.00 96.31 132 GLY A CA 1
ATOM 1045 C C . GLY A 1 132 ? 8.278 11.934 1.239 1.00 96.31 132 GLY A C 1
ATOM 1046 O O . GLY A 1 132 ? 7.517 12.896 1.317 1.00 96.31 132 GLY A O 1
ATOM 1047 N N . PRO A 1 133 ? 7.983 10.847 0.502 1.00 97.50 133 PRO A N 1
ATOM 1048 C CA . PRO A 1 133 ? 6.724 10.700 -0.229 1.00 97.50 133 PRO A CA 1
ATOM 1049 C C . PRO A 1 133 ? 5.476 10.828 0.659 1.00 97.50 133 PRO A C 1
ATOM 1051 O O . PRO A 1 133 ? 4.498 11.450 0.250 1.00 97.50 133 PRO A O 1
ATOM 1054 N N . VAL A 1 134 ? 5.502 10.300 1.890 1.00 98.31 134 VAL A N 1
ATOM 1055 C CA . VAL A 1 134 ? 4.395 10.467 2.850 1.00 98.31 134 VAL A CA 1
ATOM 1056 C C . VAL A 1 134 ? 4.165 11.941 3.194 1.00 98.31 134 VAL A C 1
ATOM 1058 O O . VAL A 1 134 ? 3.024 12.398 3.197 1.00 98.31 134 VAL A O 1
ATOM 1061 N N . GLU A 1 135 ? 5.221 12.697 3.495 1.00 96.94 135 GLU A N 1
ATOM 1062 C CA . GLU A 1 135 ? 5.100 14.117 3.846 1.00 96.94 135 GLU A CA 1
ATOM 1063 C C . GLU A 1 135 ? 4.694 15.005 2.665 1.00 96.94 135 GLU A C 1
ATOM 1065 O O . GLU A 1 135 ? 4.117 16.067 2.885 1.00 96.94 135 GLU A O 1
ATOM 1070 N N . GLU A 1 136 ? 4.957 14.570 1.435 1.00 97.06 136 GLU A N 1
ATOM 1071 C CA . GLU A 1 136 ? 4.678 15.337 0.221 1.00 97.06 136 GLU A CA 1
ATOM 1072 C C . GLU A 1 136 ? 3.309 15.039 -0.393 1.00 97.06 136 GLU A C 1
ATOM 1074 O O . GLU A 1 136 ? 2.604 15.956 -0.803 1.00 97.06 136 GLU A O 1
ATOM 1079 N N . PHE A 1 137 ? 2.909 13.767 -0.447 1.00 98.25 137 PHE A N 1
ATOM 1080 C CA . PHE A 1 137 ? 1.744 13.344 -1.229 1.00 98.25 137 PHE A CA 1
ATOM 1081 C C . PHE A 1 137 ? 0.517 12.995 -0.380 1.00 98.25 137 PHE A C 1
ATOM 1083 O O . PHE A 1 137 ? -0.595 12.968 -0.906 1.00 98.25 137 PHE A O 1
ATOM 1090 N N . PHE A 1 138 ? 0.669 12.759 0.931 1.00 98.31 138 PHE A N 1
ATOM 1091 C CA . PHE A 1 138 ? -0.476 12.545 1.836 1.00 98.31 138 PHE A CA 1
ATOM 1092 C C . PHE A 1 138 ? -1.002 13.831 2.482 1.00 98.31 138 PHE A C 1
ATOM 1094 O O . PHE A 1 138 ? -1.883 13.776 3.349 1.00 98.31 138 PHE A O 1
ATOM 1101 N N . TYR A 1 139 ? -0.514 14.981 2.029 1.00 96.94 139 TYR A N 1
ATOM 1102 C CA . TYR A 1 139 ? -0.984 16.301 2.415 1.00 96.94 139 TYR A CA 1
ATOM 1103 C C . TYR A 1 139 ? -1.409 17.072 1.163 1.00 96.94 139 TYR A C 1
ATOM 1105 O O . TYR A 1 139 ? -0.836 16.900 0.089 1.00 96.94 139 TYR A O 1
ATOM 1113 N N . ASP A 1 140 ? -2.434 17.909 1.292 1.00 92.69 140 ASP A N 1
ATOM 1114 C CA . ASP A 1 140 ? -2.779 18.877 0.255 1.00 92.69 140 ASP A CA 1
ATOM 1115 C C . ASP A 1 140 ? -1.895 20.131 0.352 1.00 92.69 140 ASP A C 1
ATOM 1117 O O . ASP A 1 140 ? -1.100 20.302 1.280 1.00 92.69 140 ASP A O 1
ATOM 1121 N N . ASN A 1 141 ? -2.079 21.056 -0.591 1.00 88.62 141 ASN A N 1
ATOM 1122 C CA . ASN A 1 141 ? -1.326 22.313 -0.651 1.00 88.62 141 ASN A CA 1
ATOM 1123 C C . ASN A 1 141 ? -1.558 23.229 0.572 1.00 88.62 141 ASN A C 1
ATOM 1125 O O . ASN A 1 141 ? -0.828 24.199 0.754 1.00 88.62 141 ASN A O 1
ATOM 1129 N N . THR A 1 142 ? -2.563 22.944 1.409 1.00 91.06 142 THR A N 1
ATOM 1130 C CA . THR A 1 142 ? -2.842 23.672 2.660 1.00 91.06 142 THR A CA 1
ATOM 1131 C C . THR A 1 142 ? -2.213 23.003 3.886 1.00 91.06 142 THR A C 1
ATOM 1133 O O . THR A 1 142 ? -2.309 23.525 4.996 1.00 91.06 142 THR A O 1
ATOM 1136 N N . GLY A 1 143 ? -1.557 21.851 3.705 1.00 92.25 143 GLY A N 1
ATOM 1137 C CA . GLY A 1 143 ? -0.986 21.050 4.785 1.00 92.25 143 GLY A CA 1
ATOM 1138 C C . GLY A 1 143 ? -2.015 20.184 5.515 1.00 92.25 143 GLY A C 1
ATOM 1139 O O . GLY A 1 143 ? -1.727 19.664 6.597 1.00 92.25 143 GLY A O 1
ATOM 1140 N N . LYS A 1 144 ? -3.217 20.002 4.957 1.00 94.50 144 LYS A N 1
ATOM 1141 C CA . LYS A 1 144 ? -4.224 19.096 5.511 1.00 94.50 144 LYS A CA 1
ATOM 1142 C C . LYS A 1 144 ? -3.974 17.685 4.992 1.00 94.50 144 LYS A C 1
ATOM 1144 O O . LYS A 1 144 ? -3.767 17.462 3.806 1.00 94.50 144 LYS A O 1
ATOM 1149 N N . VAL A 1 145 ? -4.029 16.714 5.900 1.00 97.06 145 VAL A N 1
ATOM 1150 C CA . VAL A 1 145 ? -3.895 15.293 5.556 1.00 97.06 145 VAL A CA 1
ATOM 1151 C C . VAL A 1 145 ? -5.075 14.847 4.686 1.00 97.06 145 VAL A C 1
ATOM 1153 O O . VAL A 1 145 ? -6.224 14.993 5.114 1.00 97.06 145 VAL A O 1
ATOM 1156 N N . VAL A 1 146 ? -4.785 14.262 3.522 1.00 96.19 146 VAL A N 1
ATOM 1157 C CA . VAL A 1 146 ? -5.795 13.819 2.537 1.00 96.19 146 VAL A CA 1
ATOM 1158 C C . VAL A 1 146 ? -6.210 12.358 2.697 1.00 96.19 146 VAL A C 1
ATOM 1160 O O . VAL A 1 146 ? -7.261 11.977 2.202 1.00 96.19 146 VAL A O 1
ATOM 1163 N N . VAL A 1 147 ? -5.417 11.545 3.399 1.00 98.00 147 VAL A N 1
ATOM 1164 C CA . VAL A 1 147 ? -5.685 10.113 3.615 1.00 98.00 147 VAL A CA 1
ATOM 1165 C C . VAL A 1 147 ? -6.352 9.848 4.970 1.00 98.00 147 VAL A C 1
ATOM 1167 O O . VAL A 1 147 ? -6.081 10.521 5.969 1.00 98.00 147 VAL A O 1
ATOM 1170 N N . ASP A 1 148 ? -7.202 8.827 5.035 1.00 98.12 148 ASP A N 1
ATOM 1171 C CA . ASP A 1 148 ? -7.879 8.366 6.253 1.00 98.12 148 ASP A CA 1
ATOM 1172 C C . ASP A 1 148 ? -7.193 7.156 6.890 1.00 98.12 148 ASP A C 1
ATOM 1174 O O . ASP A 1 148 ? -7.299 6.945 8.098 1.00 98.12 148 ASP A O 1
ATOM 1178 N N . THR A 1 149 ? -6.506 6.341 6.093 1.00 98.44 149 THR A N 1
ATOM 1179 C CA . THR A 1 149 ? -5.749 5.150 6.509 1.00 98.44 149 THR A CA 1
ATOM 1180 C C . THR A 1 149 ? -4.608 4.933 5.523 1.00 98.44 149 THR A C 1
ATOM 1182 O O . THR A 1 149 ? -4.740 5.277 4.348 1.00 98.44 149 THR A O 1
ATOM 1185 N N . VAL A 1 150 ? -3.485 4.404 6.004 1.00 98.81 150 VAL A N 1
ATOM 1186 C CA . VAL A 1 150 ? -2.311 4.094 5.186 1.00 98.81 150 VAL A CA 1
ATOM 1187 C C . VAL A 1 150 ? -2.029 2.604 5.237 1.00 98.81 150 VAL A C 1
ATOM 1189 O O . VAL A 1 150 ? -2.043 2.017 6.318 1.00 98.81 150 VAL A O 1
ATOM 1192 N N . ILE A 1 151 ? -1.726 2.018 4.082 1.00 98.81 151 ILE A N 1
ATOM 1193 C CA . ILE A 1 151 ? -1.232 0.650 3.960 1.00 98.81 151 ILE A CA 1
ATOM 1194 C C . ILE A 1 151 ? 0.166 0.695 3.348 1.00 98.81 151 ILE A C 1
ATOM 1196 O O . ILE A 1 151 ? 0.355 1.101 2.201 1.00 98.81 151 ILE A O 1
ATOM 1200 N N . ASN A 1 152 ? 1.158 0.268 4.117 1.00 98.31 152 ASN A N 1
ATOM 1201 C CA . ASN A 1 152 ? 2.487 -0.003 3.608 1.00 98.31 152 ASN A CA 1
ATOM 1202 C C . ASN A 1 152 ? 2.515 -1.396 2.976 1.00 98.31 152 ASN A C 1
ATOM 1204 O O . ASN A 1 152 ? 2.340 -2.395 3.668 1.00 98.31 152 ASN A O 1
ATOM 1208 N N . LEU A 1 153 ? 2.720 -1.454 1.661 1.00 97.56 153 LEU A N 1
ATOM 1209 C CA . LEU A 1 153 ? 2.753 -2.695 0.885 1.00 97.56 153 LEU A CA 1
ATOM 1210 C C . LEU A 1 153 ? 4.172 -3.220 0.656 1.00 97.56 153 LEU A C 1
ATOM 1212 O O . LEU A 1 153 ? 4.348 -4.274 0.047 1.00 97.56 153 LEU A O 1
ATOM 1216 N N . THR A 1 154 ? 5.180 -2.499 1.152 1.00 94.12 154 THR A N 1
ATOM 1217 C CA . THR A 1 154 ? 6.592 -2.857 0.985 1.00 94.12 154 THR A CA 1
ATOM 1218 C C . THR A 1 154 ? 7.012 -4.036 1.859 1.00 94.12 154 THR A C 1
ATOM 1220 O O . THR A 1 154 ? 8.022 -4.670 1.561 1.00 94.12 154 THR A O 1
ATOM 1223 N N . GLY A 1 155 ? 6.273 -4.316 2.940 1.00 90.44 155 GLY A N 1
ATOM 1224 C CA . GLY A 1 155 ? 6.658 -5.301 3.947 1.00 90.44 155 GLY A CA 1
ATOM 1225 C C . GLY A 1 155 ? 7.917 -4.929 4.732 1.00 90.44 155 GLY A C 1
ATOM 1226 O O . GLY A 1 155 ? 8.551 -5.817 5.283 1.00 90.44 155 GLY A O 1
ATOM 1227 N N . PHE A 1 156 ? 8.317 -3.656 4.759 1.00 90.69 156 PHE A N 1
ATOM 1228 C CA . PHE A 1 156 ? 9.472 -3.170 5.517 1.00 90.69 156 PHE A CA 1
ATOM 1229 C C . PHE A 1 156 ? 9.094 -1.994 6.422 1.00 90.69 156 PHE A C 1
ATOM 1231 O O . PHE A 1 156 ? 7.981 -1.467 6.355 1.00 90.69 156 PHE A O 1
ATOM 1238 N N . ALA A 1 157 ? 10.037 -1.581 7.273 1.00 94.38 157 ALA A N 1
ATOM 1239 C CA . ALA A 1 157 ? 9.927 -0.339 8.030 1.00 94.38 157 ALA A CA 1
ATOM 1240 C C . ALA A 1 157 ? 9.709 0.866 7.092 1.00 94.38 157 ALA A C 1
ATOM 1242 O O . ALA A 1 157 ? 10.138 0.863 5.938 1.00 94.38 157 ALA A O 1
ATOM 1243 N N . LEU A 1 158 ? 9.059 1.919 7.590 1.00 97.06 158 LEU A N 1
ATOM 1244 C CA . LEU A 1 158 ? 8.774 3.128 6.809 1.00 97.06 158 LEU A CA 1
ATOM 1245 C C . LEU A 1 158 ? 10.056 3.869 6.396 1.00 97.06 158 LEU A C 1
ATOM 1247 O O . LEU A 1 158 ? 10.101 4.516 5.348 1.00 97.06 158 LEU A O 1
ATOM 1251 N N . VAL A 1 159 ? 11.080 3.827 7.250 1.00 97.06 159 VAL A N 1
ATOM 1252 C CA . VAL A 1 159 ? 12.359 4.500 7.022 1.00 97.06 159 VAL A CA 1
ATOM 1253 C C . VAL A 1 159 ? 13.495 3.514 7.242 1.00 97.06 159 VAL A C 1
ATOM 1255 O O . VAL A 1 159 ? 13.862 3.206 8.377 1.00 97.06 159 VAL A O 1
ATOM 1258 N N . GLY A 1 160 ? 14.084 3.071 6.140 1.00 91.88 160 GLY A N 1
ATOM 1259 C CA . GLY A 1 160 ? 15.249 2.203 6.112 1.00 91.88 160 GLY A CA 1
ATOM 1260 C C . GLY A 1 160 ? 14.973 0.823 5.521 1.00 91.88 160 GLY A C 1
ATOM 1261 O O . GLY A 1 160 ? 13.854 0.465 5.167 1.00 91.88 160 GLY A O 1
ATOM 1262 N N . GLY A 1 161 ? 16.051 0.058 5.376 1.00 84.12 161 GLY A N 1
ATOM 1263 C CA . GLY A 1 161 ? 16.037 -1.298 4.834 1.00 84.12 161 GLY A CA 1
ATOM 1264 C C . GLY A 1 161 ? 16.294 -2.357 5.897 1.00 84.12 161 GLY A C 1
ATOM 1265 O O . GLY A 1 161 ? 16.499 -2.024 7.060 1.00 84.12 161 GLY A O 1
ATOM 1266 N N . PRO A 1 162 ? 16.405 -3.637 5.507 1.00 77.81 162 PRO A N 1
ATOM 1267 C CA . PRO A 1 162 ? 16.773 -4.722 6.421 1.00 77.81 162 PRO A CA 1
ATOM 1268 C C . PRO A 1 162 ? 18.070 -4.479 7.212 1.00 77.81 162 PRO A C 1
ATOM 1270 O O . PRO A 1 162 ? 18.193 -4.939 8.342 1.00 77.81 162 PRO A O 1
ATOM 1273 N N . ALA A 1 163 ? 19.028 -3.746 6.635 1.00 83.44 163 ALA A N 1
ATOM 1274 C CA . ALA A 1 163 ? 20.341 -3.509 7.237 1.00 83.44 163 ALA A CA 1
ATOM 1275 C C . ALA A 1 163 ? 20.406 -2.301 8.192 1.00 83.44 163 ALA A C 1
ATOM 1277 O O . ALA A 1 163 ? 21.323 -2.225 9.005 1.00 83.44 163 ALA A O 1
ATOM 1278 N N . SER A 1 164 ? 19.496 -1.330 8.069 1.00 88.50 164 SER A N 1
ATOM 1279 C C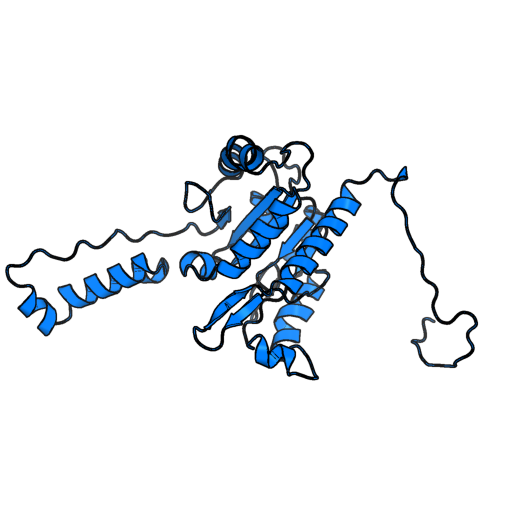A . SER A 1 164 ? 19.495 -0.111 8.887 1.00 88.50 164 SER A CA 1
ATOM 1280 C C . SER A 1 164 ? 18.127 0.559 8.828 1.00 88.50 164 SER A C 1
ATOM 1282 O O . SER A 1 164 ? 17.614 0.791 7.729 1.00 88.50 164 SER A O 1
ATOM 1284 N N . GLN A 1 165 ? 17.558 0.866 9.995 1.00 92.69 165 GLN A N 1
ATOM 1285 C CA . GLN A 1 165 ? 16.233 1.463 10.164 1.00 92.69 165 GLN A CA 1
ATOM 1286 C C . GLN A 1 165 ? 16.289 2.709 11.056 1.00 92.69 165 GLN A C 1
ATOM 1288 O O . GLN A 1 165 ? 17.036 2.755 12.035 1.00 92.69 165 GLN A O 1
ATOM 1293 N N . ASP A 1 166 ? 15.450 3.703 10.759 1.00 96.81 166 ASP A N 1
ATOM 1294 C CA . ASP A 1 166 ? 15.249 4.891 11.597 1.00 96.81 166 ASP A CA 1
ATOM 1295 C C . ASP A 1 166 ? 13.797 4.974 12.087 1.00 96.81 166 ASP A C 1
ATOM 1297 O O . ASP A 1 166 ? 12.975 5.780 11.635 1.00 96.81 166 ASP A O 1
ATOM 1301 N N . HIS A 1 167 ? 13.492 4.135 13.078 1.00 96.31 167 HIS A N 1
ATOM 1302 C CA . HIS A 1 167 ? 12.181 4.085 13.725 1.00 96.31 167 HIS A CA 1
ATOM 1303 C C . HIS A 1 167 ? 11.804 5.403 14.422 1.00 96.31 167 HIS A C 1
ATOM 1305 O O . HIS A 1 167 ? 10.624 5.720 14.568 1.00 96.31 167 HIS A O 1
ATOM 1311 N N . LYS A 1 168 ? 12.783 6.226 14.834 1.00 97.62 168 LYS A N 1
ATOM 1312 C CA . LYS A 1 168 ? 12.508 7.533 15.458 1.00 97.62 168 LYS A CA 1
ATOM 1313 C C . LYS A 1 168 ? 11.949 8.513 14.432 1.00 97.62 168 LYS A C 1
ATOM 1315 O O . LYS A 1 168 ? 10.977 9.219 14.723 1.00 97.62 168 LYS A O 1
ATOM 1320 N N . LYS A 1 169 ? 12.535 8.551 13.232 1.00 97.94 169 LYS A N 1
ATOM 1321 C CA . LYS A 1 169 ? 12.008 9.343 12.118 1.00 97.94 169 LYS A CA 1
ATOM 1322 C C . LYS A 1 169 ? 10.651 8.812 11.664 1.00 97.94 169 LYS A C 1
ATOM 1324 O O . LYS A 1 169 ? 9.729 9.617 11.520 1.00 97.94 169 LYS A O 1
ATOM 1329 N N . ALA A 1 170 ? 10.500 7.492 11.528 1.00 97.94 170 ALA A N 1
ATOM 1330 C CA . ALA A 1 170 ? 9.221 6.870 11.185 1.00 97.94 170 ALA A CA 1
ATOM 1331 C C . ALA A 1 170 ? 8.115 7.260 12.179 1.00 97.94 170 ALA A C 1
ATOM 1333 O O . ALA A 1 170 ? 7.085 7.807 11.778 1.00 97.94 170 ALA A O 1
ATOM 1334 N N . ALA A 1 171 ? 8.370 7.110 13.483 1.00 98.06 171 ALA A N 1
ATOM 1335 C CA . ALA A 1 171 ? 7.435 7.491 14.536 1.00 98.06 171 ALA A CA 1
ATOM 1336 C C . ALA A 1 171 ? 7.062 8.980 14.473 1.00 98.06 171 ALA A C 1
ATOM 1338 O O . ALA A 1 171 ? 5.886 9.319 14.588 1.00 98.06 171 ALA A O 1
ATOM 1339 N N . LYS A 1 172 ? 8.024 9.888 14.242 1.00 98.38 172 LYS A N 1
ATOM 1340 C CA . LYS A 1 172 ? 7.749 11.331 14.099 1.00 98.38 172 LYS A CA 1
ATOM 1341 C C . LYS A 1 172 ? 6.802 11.617 12.929 1.00 98.38 172 LYS A C 1
ATOM 1343 O O . LYS A 1 172 ? 5.850 12.384 13.086 1.00 98.38 172 LYS A O 1
ATOM 1348 N N . VAL A 1 173 ? 7.053 11.002 11.775 1.00 98.38 173 VAL A N 1
ATOM 1349 C CA . VAL A 1 173 ? 6.281 11.203 10.539 1.00 98.38 173 VAL A CA 1
ATOM 1350 C C . VAL A 1 173 ? 4.875 10.619 10.679 1.00 98.38 173 VAL A C 1
ATOM 1352 O O . VAL A 1 173 ? 3.891 11.319 10.431 1.00 98.38 173 VAL A O 1
ATOM 1355 N N . LEU A 1 174 ? 4.756 9.383 11.169 1.00 98.44 174 LEU A N 1
ATOM 1356 C CA . LEU A 1 174 ? 3.467 8.721 11.396 1.00 98.44 174 LEU A CA 1
ATOM 1357 C C . LEU A 1 174 ? 2.648 9.417 12.488 1.00 98.44 174 LEU A C 1
ATOM 1359 O O . LEU A 1 174 ? 1.434 9.571 12.347 1.00 98.44 174 LEU A O 1
ATOM 1363 N N . LYS A 1 175 ? 3.297 9.924 13.546 1.00 98.31 175 LYS A N 1
ATOM 1364 C CA . LYS A 1 175 ? 2.631 10.708 14.597 1.00 98.31 175 LYS A CA 1
ATOM 1365 C C . LYS A 1 175 ? 2.081 12.027 14.061 1.00 98.31 175 LYS A C 1
ATOM 1367 O O . LYS A 1 175 ? 0.979 12.410 14.448 1.00 98.31 175 LYS A O 1
ATOM 1372 N N . LYS A 1 176 ? 2.821 12.704 13.176 1.00 98.31 176 LYS A N 1
ATOM 1373 C CA . LYS A 1 176 ? 2.371 13.926 12.491 1.00 98.31 176 LYS A CA 1
ATOM 1374 C C . LYS A 1 176 ? 1.188 13.634 11.562 1.00 98.31 176 LYS A C 1
ATOM 1376 O O . LYS A 1 176 ? 0.196 14.357 11.609 1.00 98.31 176 LYS A O 1
ATOM 1381 N N . LEU A 1 177 ? 1.255 12.542 10.793 1.00 98.44 177 LEU A N 1
ATOM 1382 C CA . LEU A 1 177 ? 0.165 12.100 9.917 1.00 98.44 177 LEU A CA 1
ATOM 1383 C C . LEU A 1 177 ? -1.098 11.735 10.716 1.00 98.44 177 LEU A C 1
ATOM 1385 O O . LEU A 1 177 ? -2.219 12.079 10.328 1.00 98.44 177 LEU A O 1
ATOM 1389 N N . ASN A 1 178 ? -0.919 11.080 11.867 1.00 98.25 178 ASN A N 1
ATOM 1390 C CA . ASN A 1 178 ? -1.966 10.708 12.817 1.00 98.25 178 ASN A CA 1
ATOM 1391 C C . ASN A 1 178 ? -3.138 9.966 12.145 1.00 98.25 178 ASN A C 1
ATOM 1393 O O . ASN A 1 178 ? -4.304 10.385 12.236 1.00 98.25 178 ASN A O 1
ATOM 1397 N N . ARG A 1 179 ? -2.809 8.902 11.407 1.00 98.25 179 ARG A N 1
ATOM 1398 C CA . ARG A 1 179 ? -3.740 7.981 10.737 1.00 98.25 179 ARG A CA 1
ATOM 1399 C C . ARG A 1 179 ? -3.385 6.533 11.079 1.00 98.25 179 ARG A C 1
ATOM 1401 O O . ARG A 1 179 ? -2.221 6.281 11.384 1.00 98.25 179 ARG A O 1
ATOM 1408 N N . PRO A 1 180 ? -4.354 5.598 11.040 1.00 98.38 180 PRO A N 1
ATOM 1409 C CA . PRO A 1 180 ? -4.054 4.175 11.128 1.00 98.38 180 PRO A CA 1
ATOM 1410 C C . PRO A 1 180 ? -3.031 3.793 10.057 1.00 98.38 180 PRO A C 1
ATOM 1412 O O . PRO A 1 180 ? -3.185 4.172 8.892 1.00 98.38 180 PRO A O 1
ATOM 1415 N N . TYR A 1 181 ? -1.990 3.086 10.479 1.00 98.62 181 TYR A N 1
ATOM 1416 C CA . TYR A 1 181 ? -0.878 2.663 9.642 1.00 98.62 181 TYR A CA 1
ATOM 1417 C C . TYR A 1 181 ? -0.808 1.141 9.675 1.00 98.62 181 TYR A C 1
ATOM 1419 O O . TYR A 1 181 ? -0.483 0.548 10.701 1.00 98.62 181 TYR A O 1
ATOM 1427 N N . MET A 1 182 ? -1.179 0.520 8.565 1.00 98.62 182 MET A N 1
ATOM 1428 C CA . MET A 1 182 ? -1.123 -0.921 8.360 1.00 98.62 182 MET A CA 1
ATOM 1429 C C . MET A 1 182 ? 0.150 -1.256 7.589 1.00 98.62 182 MET A C 1
ATOM 1431 O O . MET A 1 182 ? 0.555 -0.479 6.724 1.00 98.62 182 MET A O 1
ATOM 1435 N N . CYS A 1 183 ? 0.764 -2.405 7.853 1.00 97.94 183 CYS A N 1
ATOM 1436 C CA . CYS A 1 183 ? 1.847 -2.920 7.015 1.00 97.94 183 CYS A CA 1
ATOM 1437 C C . CYS A 1 183 ? 1.472 -4.317 6.540 1.00 97.94 183 CYS A C 1
ATOM 1439 O O . CYS A 1 183 ? 1.416 -5.245 7.339 1.00 97.94 183 CYS A O 1
ATOM 1441 N N . ALA A 1 184 ? 1.165 -4.450 5.254 1.00 97.56 184 ALA A N 1
ATOM 1442 C CA . ALA A 1 184 ? 0.824 -5.730 4.659 1.00 97.56 184 ALA A CA 1
ATOM 1443 C C . ALA A 1 184 ? 2.096 -6.479 4.247 1.00 97.56 184 ALA A C 1
ATOM 1445 O O . ALA A 1 184 ? 3.107 -5.876 3.879 1.00 97.56 184 ALA A O 1
ATOM 1446 N N . VAL A 1 185 ? 2.033 -7.807 4.281 1.00 95.94 185 VAL A N 1
ATOM 1447 C CA . VAL A 1 185 ? 3.185 -8.678 4.037 1.00 95.94 185 VAL A CA 1
ATOM 1448 C C . VAL A 1 185 ? 3.123 -9.225 2.605 1.00 95.94 185 VAL A C 1
ATOM 1450 O O . VAL A 1 185 ? 2.273 -10.069 2.311 1.00 95.94 185 VAL A O 1
ATOM 1453 N N . PRO A 1 186 ? 3.996 -8.787 1.682 1.00 93.94 186 PRO A N 1
ATOM 1454 C CA . PRO A 1 186 ? 4.230 -9.521 0.446 1.00 93.94 186 PRO A CA 1
ATOM 1455 C C . PRO A 1 186 ? 5.119 -10.734 0.753 1.00 93.94 186 PRO A C 1
ATOM 1457 O O . PRO A 1 186 ? 6.160 -10.594 1.399 1.00 93.94 186 PRO A O 1
ATOM 1460 N N . LEU A 1 187 ? 4.754 -11.937 0.308 1.00 92.25 187 LEU A N 1
ATOM 1461 C CA . LEU A 1 187 ? 5.622 -13.105 0.464 1.00 92.25 187 LEU A CA 1
ATOM 1462 C C . LEU A 1 187 ? 6.795 -13.007 -0.517 1.00 92.25 187 LEU A C 1
ATOM 1464 O O . LEU A 1 187 ? 6.663 -13.309 -1.699 1.00 92.25 187 LEU A O 1
ATOM 1468 N N . VAL A 1 188 ? 7.942 -12.539 -0.020 1.00 82.50 188 VAL A N 1
ATOM 1469 C CA . VAL A 1 188 ? 9.147 -12.310 -0.839 1.00 82.50 188 VAL A CA 1
ATOM 1470 C C . VAL A 1 188 ? 10.063 -13.536 -0.870 1.00 82.50 188 VAL A C 1
ATOM 1472 O O . VAL A 1 188 ? 10.742 -13.765 -1.869 1.00 82.50 188 VAL A O 1
ATOM 1475 N N . PHE A 1 189 ? 10.085 -14.319 0.213 1.00 81.94 189 PHE A N 1
ATOM 1476 C CA . PHE A 1 189 ? 11.022 -15.437 0.404 1.00 81.94 189 PHE A CA 1
ATOM 1477 C C . PHE A 1 189 ? 10.359 -16.815 0.384 1.00 81.94 189 PHE A C 1
ATOM 1479 O O . PHE A 1 189 ? 11.053 -17.817 0.503 1.00 81.94 189 PHE A O 1
ATOM 1486 N N . GLN A 1 190 ? 9.038 -16.852 0.243 1.00 86.56 190 GLN A N 1
ATOM 1487 C CA . GLN A 1 190 ? 8.261 -18.076 0.123 1.00 86.56 190 GLN A CA 1
ATOM 1488 C C . GLN A 1 190 ? 7.166 -17.862 -0.919 1.00 86.56 190 GLN A C 1
ATOM 1490 O O . GLN A 1 190 ? 6.620 -16.761 -1.051 1.00 86.56 190 GLN A O 1
ATOM 1495 N N . SER A 1 191 ? 6.867 -18.908 -1.671 1.00 87.50 191 SER A N 1
ATOM 1496 C CA . SER A 1 191 ? 5.680 -18.981 -2.511 1.00 87.50 191 SER A CA 1
ATOM 1497 C C . SER A 1 191 ? 4.417 -19.039 -1.653 1.00 87.50 191 SER A C 1
ATOM 1499 O O . SER A 1 191 ? 4.451 -19.245 -0.432 1.00 87.50 191 SER A O 1
ATOM 1501 N N . PHE A 1 192 ? 3.276 -18.836 -2.300 1.00 86.38 192 PHE A N 1
ATOM 1502 C CA . PHE A 1 192 ? 1.992 -18.999 -1.635 1.00 86.38 192 PHE A CA 1
ATOM 1503 C C . PHE A 1 192 ? 1.767 -20.446 -1.183 1.00 86.38 192 PHE A C 1
ATOM 1505 O O . PHE A 1 192 ? 1.306 -20.677 -0.067 1.00 86.38 192 PHE A O 1
ATOM 1512 N N . GLU A 1 193 ? 2.148 -21.410 -2.018 1.00 87.94 193 GLU A N 1
ATOM 1513 C CA . GLU A 1 193 ? 1.999 -22.838 -1.759 1.00 87.94 193 GLU A CA 1
ATOM 1514 C C . GLU A 1 193 ? 2.835 -23.273 -0.550 1.00 87.94 193 GLU A C 1
ATOM 1516 O O . GLU A 1 193 ? 2.337 -23.979 0.326 1.00 87.94 193 GLU A O 1
ATOM 1521 N N . GLU A 1 194 ? 4.082 -22.797 -0.459 1.00 90.19 194 GLU A N 1
ATOM 1522 C CA . GLU A 1 194 ? 4.953 -23.041 0.697 1.00 90.19 194 GLU A CA 1
ATOM 1523 C C . GLU A 1 194 ? 4.372 -22.435 1.976 1.00 90.19 194 GLU A C 1
ATOM 1525 O O . GLU A 1 194 ? 4.365 -23.088 3.019 1.00 90.19 194 GLU A O 1
ATOM 1530 N N . TRP A 1 195 ? 3.844 -21.208 1.903 1.00 91.75 195 TRP A N 1
ATOM 1531 C CA . TRP A 1 195 ? 3.200 -20.573 3.051 1.00 91.75 195 TRP A CA 1
ATOM 1532 C C . TRP A 1 195 ? 1.956 -21.339 3.512 1.00 91.75 195 TRP A C 1
ATOM 1534 O O . TRP A 1 195 ? 1.772 -21.542 4.711 1.00 91.75 195 TRP A O 1
ATOM 1544 N N . GLN A 1 196 ? 1.110 -21.777 2.578 1.00 89.38 196 GLN A N 1
ATOM 1545 C CA . GLN A 1 196 ? -0.131 -22.483 2.888 1.00 89.38 196 GLN A CA 1
ATOM 1546 C C . GLN A 1 196 ? 0.125 -23.885 3.458 1.00 89.38 196 GLN A C 1
ATOM 1548 O O . GLN A 1 196 ? -0.627 -24.341 4.319 1.00 89.38 196 GLN A O 1
ATOM 1553 N N . ALA A 1 197 ? 1.174 -24.566 2.994 1.00 91.94 197 ALA A N 1
ATOM 1554 C CA . ALA A 1 197 ? 1.573 -25.878 3.500 1.00 91.94 197 ALA A CA 1
ATOM 1555 C C . ALA A 1 197 ? 2.346 -25.814 4.834 1.00 91.94 197 ALA A C 1
ATOM 1557 O O . ALA A 1 197 ? 2.552 -26.845 5.472 1.00 91.94 197 ALA A O 1
ATOM 1558 N N . SER A 1 198 ? 2.791 -24.626 5.256 1.00 91.81 198 SER A N 1
ATOM 1559 C CA . SER A 1 198 ? 3.611 -24.431 6.453 1.00 91.81 198 SER A CA 1
ATOM 1560 C C . SER A 1 198 ? 2.777 -24.429 7.737 1.00 91.81 198 SER A C 1
ATOM 1562 O O . SER A 1 198 ? 1.934 -23.558 7.945 1.00 91.81 198 SER A O 1
ATOM 1564 N N . GLU A 1 199 ? 3.092 -25.332 8.670 1.00 91.94 199 GLU A N 1
ATOM 1565 C CA . GLU A 1 199 ? 2.514 -25.319 10.026 1.00 91.94 199 GLU A CA 1
ATOM 1566 C C . GLU A 1 199 ? 2.938 -24.083 10.842 1.00 91.94 199 GLU A C 1
ATOM 1568 O O . GLU A 1 199 ? 2.229 -23.659 11.753 1.00 91.94 199 GLU A O 1
ATOM 1573 N N . LEU A 1 200 ? 4.088 -23.485 10.509 1.00 90.12 200 LEU A N 1
ATOM 1574 C CA . LEU A 1 200 ? 4.616 -22.284 11.166 1.00 90.12 200 LEU A CA 1
ATOM 1575 C C . LEU A 1 200 ? 4.071 -20.982 10.555 1.00 90.12 200 LEU A C 1
ATOM 1577 O O . LEU A 1 200 ? 4.220 -19.911 11.143 1.00 90.12 200 LEU A O 1
ATOM 1581 N N . GLY A 1 201 ? 3.462 -21.045 9.369 1.00 92.31 201 GLY A N 1
ATOM 1582 C CA . GLY A 1 201 ? 3.112 -19.867 8.583 1.00 92.31 201 GLY A CA 1
ATOM 1583 C C . GLY A 1 201 ? 4.348 -19.214 7.956 1.00 92.31 201 GLY A C 1
ATOM 1584 O O . GLY A 1 201 ? 5.008 -19.821 7.116 1.00 92.31 201 GLY A O 1
ATOM 1585 N N . LEU A 1 202 ? 4.636 -17.954 8.306 1.00 93.06 202 LEU A N 1
ATOM 1586 C CA . LEU A 1 202 ? 5.767 -17.200 7.746 1.00 93.06 202 LEU A CA 1
ATOM 1587 C C . LEU A 1 202 ? 7.119 -17.811 8.144 1.00 93.06 202 LEU A C 1
ATOM 1589 O O . LEU A 1 202 ? 7.348 -18.109 9.317 1.00 93.06 202 LEU A O 1
ATOM 1593 N N . HIS A 1 203 ? 8.058 -17.886 7.196 1.00 90.62 203 HIS A N 1
ATOM 1594 C CA . HIS A 1 203 ? 9.448 -18.219 7.510 1.00 90.62 203 HIS A CA 1
ATOM 1595 C C . HIS A 1 203 ? 10.026 -17.250 8.574 1.00 90.62 203 HIS A C 1
ATOM 1597 O O . HIS A 1 203 ? 9.782 -16.043 8.481 1.00 90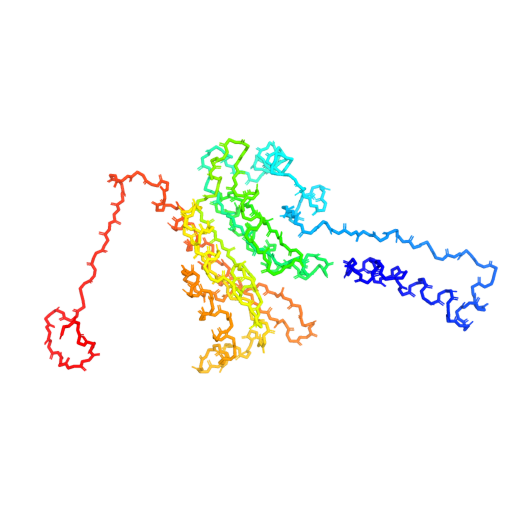.62 203 HIS A O 1
ATOM 1603 N N . PRO A 1 204 ? 10.845 -17.698 9.551 1.00 91.00 204 PRO A N 1
ATOM 1604 C CA . PRO A 1 204 ? 11.339 -16.838 10.638 1.00 91.00 204 PRO A CA 1
ATOM 1605 C C . PRO A 1 204 ? 12.034 -15.545 10.183 1.00 91.00 204 PRO A C 1
ATOM 1607 O O . PRO A 1 204 ? 11.858 -14.492 10.793 1.00 91.00 204 PRO A O 1
ATOM 1610 N N . ILE A 1 205 ? 12.776 -15.597 9.071 1.00 88.94 205 ILE A N 1
ATOM 1611 C CA . ILE A 1 205 ? 13.406 -14.406 8.470 1.00 88.94 205 ILE A CA 1
ATOM 1612 C C . ILE A 1 205 ? 12.346 -13.391 8.009 1.00 88.94 205 ILE A C 1
ATOM 1614 O O . ILE A 1 205 ? 12.525 -12.188 8.190 1.00 88.94 205 ILE A O 1
ATOM 1618 N N . GLN A 1 206 ? 11.224 -13.857 7.455 1.00 90.12 206 GLN A N 1
ATOM 1619 C CA . GLN A 1 206 ? 10.115 -12.987 7.061 1.00 90.12 206 GLN A CA 1
ATOM 1620 C C . GLN A 1 206 ? 9.396 -12.393 8.259 1.00 90.12 206 GLN A C 1
ATOM 1622 O O . GLN A 1 206 ? 9.052 -11.219 8.216 1.00 90.12 206 GLN A O 1
ATOM 1627 N N . VAL A 1 207 ? 9.214 -13.157 9.336 1.00 93.06 207 VAL A N 1
ATOM 1628 C CA . VAL A 1 207 ? 8.639 -12.620 10.577 1.00 93.06 207 VAL A CA 1
ATOM 1629 C C . VAL A 1 207 ? 9.494 -11.462 11.090 1.00 93.06 207 VAL A C 1
ATOM 1631 O O . VAL A 1 207 ? 8.977 -10.368 11.306 1.00 93.06 207 VAL A O 1
ATOM 1634 N N . ALA A 1 208 ? 10.810 -11.658 11.195 1.00 90.69 208 ALA A N 1
ATOM 1635 C CA . ALA A 1 208 ? 11.712 -10.617 11.679 1.00 90.69 208 ALA A CA 1
ATOM 1636 C C . ALA A 1 208 ? 11.664 -9.348 10.808 1.00 90.69 208 ALA A C 1
ATOM 1638 O O . ALA A 1 208 ? 11.569 -8.240 11.332 1.00 90.69 208 ALA A O 1
ATOM 1639 N N . LEU A 1 209 ? 11.704 -9.499 9.480 1.00 89.06 209 LEU A N 1
ATOM 1640 C CA . LEU A 1 209 ? 11.802 -8.363 8.560 1.00 89.06 209 LEU A CA 1
ATOM 1641 C C . LEU A 1 209 ? 10.461 -7.686 8.255 1.00 89.06 209 LEU A C 1
ATOM 1643 O O . LEU A 1 209 ? 10.423 -6.464 8.127 1.00 89.06 209 LEU A O 1
ATOM 1647 N N . GLN A 1 210 ? 9.390 -8.466 8.114 1.00 92.88 210 GLN A N 1
ATOM 1648 C CA . GLN A 1 210 ? 8.105 -8.007 7.575 1.00 92.88 210 GLN A CA 1
ATOM 1649 C C . GLN A 1 210 ? 7.001 -7.886 8.623 1.00 92.88 210 GLN A C 1
ATOM 1651 O O . GLN A 1 210 ? 5.961 -7.300 8.335 1.00 92.88 210 GLN A O 1
ATOM 1656 N N . VAL A 1 211 ? 7.225 -8.406 9.832 1.00 94.25 211 VAL A N 1
A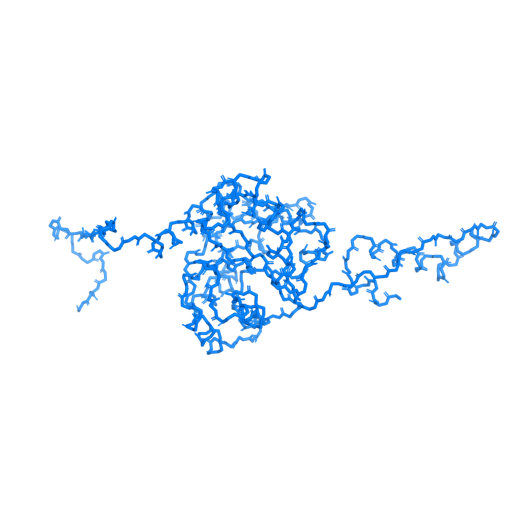TOM 1657 C CA . VAL A 1 211 ? 6.300 -8.256 10.962 1.00 94.25 211 VAL A CA 1
ATOM 1658 C C . VAL A 1 211 ? 6.958 -7.429 12.061 1.00 94.25 211 VAL A C 1
ATOM 1660 O O . VAL A 1 211 ? 6.508 -6.320 12.336 1.00 94.25 211 VAL A O 1
ATOM 1663 N N . SER A 1 212 ? 8.078 -7.896 12.618 1.00 94.69 212 SER A N 1
ATOM 1664 C CA . SER A 1 212 ? 8.685 -7.260 13.793 1.00 94.69 212 SER A CA 1
ATOM 1665 C C . SER A 1 212 ? 9.212 -5.846 13.522 1.00 94.69 212 SER A C 1
ATOM 1667 O O . SER A 1 212 ? 9.011 -4.959 14.346 1.00 94.69 212 SER A O 1
ATOM 1669 N N . LEU A 1 213 ? 9.857 -5.589 12.376 1.00 93.25 213 LEU A N 1
ATOM 1670 C CA . LEU A 1 213 ? 10.336 -4.234 12.056 1.00 93.25 213 LEU A CA 1
ATOM 1671 C C . LEU A 1 213 ? 9.184 -3.227 11.857 1.00 93.25 213 LEU A C 1
ATOM 1673 O O . LEU A 1 213 ? 9.231 -2.164 12.481 1.00 93.25 213 LEU A O 1
ATOM 1677 N N . PRO A 1 214 ? 8.133 -3.521 11.062 1.00 95.56 214 PRO A N 1
ATOM 1678 C CA . PRO A 1 214 ? 6.955 -2.655 11.005 1.00 95.56 214 PRO A CA 1
ATOM 1679 C C . PRO A 1 214 ? 6.225 -2.477 12.345 1.00 95.56 214 PRO A C 1
ATOM 1681 O O . PRO A 1 214 ? 5.700 -1.395 12.603 1.00 95.56 214 PRO A O 1
ATOM 1684 N N . GLU A 1 215 ? 6.195 -3.489 13.217 1.00 96.88 215 GLU A N 1
ATOM 1685 C CA . GLU A 1 215 ? 5.605 -3.364 14.562 1.00 96.88 215 GLU A CA 1
ATOM 1686 C C . GLU A 1 215 ? 6.319 -2.302 15.411 1.00 96.88 215 GLU A C 1
ATOM 1688 O O . GLU A 1 215 ? 5.661 -1.562 16.143 1.00 96.88 215 GLU A O 1
ATOM 1693 N N . ILE A 1 216 ? 7.642 -2.153 15.267 1.00 96.00 216 ILE A N 1
ATOM 1694 C CA . ILE A 1 216 ? 8.411 -1.100 15.953 1.00 96.00 216 ILE A CA 1
ATOM 1695 C C . ILE A 1 216 ? 8.004 0.303 15.460 1.00 96.00 216 ILE A C 1
ATOM 1697 O O . ILE A 1 216 ? 7.997 1.250 16.248 1.00 96.00 216 ILE A O 1
ATOM 1701 N N . ASP A 1 217 ? 7.590 0.442 14.195 1.00 96.75 217 ASP A N 1
ATOM 1702 C CA . ASP A 1 217 ? 7.006 1.688 13.665 1.00 96.75 217 ASP A CA 1
ATOM 1703 C C . ASP A 1 217 ? 5.564 1.934 14.158 1.00 96.75 217 ASP A C 1
ATOM 1705 O O . ASP A 1 217 ? 5.001 3.010 13.935 1.00 96.75 217 ASP A O 1
ATOM 1709 N N . GLY A 1 218 ? 4.953 0.954 14.832 1.00 97.31 218 GLY A N 1
ATOM 1710 C CA . GLY A 1 218 ? 3.557 0.979 15.266 1.00 97.31 218 GLY A CA 1
ATOM 1711 C C . GLY A 1 218 ? 2.570 0.520 14.191 1.00 97.31 218 GLY A C 1
ATOM 1712 O O . GLY A 1 218 ? 1.400 0.911 14.242 1.00 97.31 218 GLY A O 1
ATOM 1713 N N . ALA A 1 219 ? 3.024 -0.266 13.208 1.00 97.81 219 ALA A N 1
ATOM 1714 C CA . ALA A 1 219 ? 2.143 -0.855 12.207 1.00 97.81 219 ALA A CA 1
ATOM 1715 C C . ALA A 1 219 ? 1.167 -1.861 12.828 1.00 97.81 219 ALA A C 1
ATOM 1717 O O . ALA A 1 219 ? 1.495 -2.578 13.772 1.00 97.81 219 ALA A O 1
ATOM 1718 N N . ILE A 1 220 ? -0.031 -1.934 12.255 1.00 97.94 220 ILE A N 1
ATOM 1719 C CA . ILE A 1 220 ? -1.077 -2.879 12.656 1.00 97.94 220 ILE A CA 1
ATOM 1720 C C . ILE A 1 220 ? -1.370 -3.887 11.540 1.00 97.94 220 ILE A C 1
ATOM 1722 O O . ILE A 1 220 ? -1.156 -3.600 10.364 1.00 97.94 220 ILE A O 1
ATOM 1726 N N . GLU A 1 221 ? -1.936 -5.031 11.929 1.00 94.69 221 GLU A N 1
ATOM 1727 C CA . GLU A 1 221 ? -2.514 -6.051 11.038 1.00 94.69 221 GLU A CA 1
ATOM 1728 C C . GLU A 1 221 ? -1.573 -6.500 9.896 1.00 94.69 221 GLU A C 1
ATOM 1730 O O . GLU A 1 221 ? -1.818 -6.148 8.740 1.00 94.69 221 GLU A O 1
ATOM 1735 N N . PRO A 1 222 ? -0.532 -7.314 10.191 1.00 95.38 222 PRO A N 1
ATOM 1736 C CA . PRO A 1 222 ? 0.418 -7.846 9.207 1.00 95.38 222 PRO A CA 1
ATOM 1737 C C . PRO A 1 222 ? -0.211 -8.923 8.308 1.00 95.38 222 PRO A C 1
ATOM 1739 O O . PRO A 1 222 ? 0.136 -10.105 8.343 1.00 95.38 222 PRO A O 1
ATOM 1742 N N . ILE A 1 223 ? -1.199 -8.521 7.512 1.00 96.62 223 ILE A N 1
ATOM 1743 C CA . ILE A 1 223 ? -1.943 -9.397 6.611 1.00 96.62 223 ILE A CA 1
ATOM 1744 C C . ILE A 1 223 ? -1.076 -9.683 5.390 1.00 96.62 223 ILE A C 1
ATOM 1746 O O . ILE A 1 223 ? -0.631 -8.773 4.691 1.00 96.62 223 ILE A O 1
ATOM 1750 N N . ILE A 1 224 ? -0.869 -10.965 5.110 1.00 96.38 224 ILE A N 1
ATOM 1751 C CA . ILE A 1 224 ? -0.247 -11.409 3.864 1.00 96.38 224 ILE A CA 1
ATOM 1752 C C . ILE A 1 224 ? -1.230 -11.166 2.732 1.00 96.38 224 ILE A C 1
ATOM 1754 O O . ILE A 1 224 ? -2.321 -11.705 2.833 1.00 96.38 224 ILE A O 1
ATOM 1758 N N . TYR A 1 225 ? -0.864 -10.431 1.680 1.00 95.88 225 TYR A N 1
ATOM 1759 C CA . TYR A 1 225 ? -1.788 -10.073 0.582 1.00 95.88 225 TYR A CA 1
ATOM 1760 C C . TYR A 1 225 ? -1.324 -10.515 -0.812 1.00 95.88 225 TYR A C 1
ATOM 1762 O O . TYR A 1 225 ? -2.125 -10.596 -1.741 1.00 95.88 225 TYR A O 1
ATOM 1770 N N . ALA A 1 226 ? -0.035 -10.802 -0.956 1.00 95.31 226 ALA A N 1
ATOM 1771 C CA . ALA A 1 226 ? 0.590 -11.168 -2.216 1.00 95.31 226 ALA A CA 1
ATOM 1772 C C . ALA A 1 226 ? 1.677 -12.208 -1.967 1.00 95.31 226 ALA A C 1
ATOM 1774 O O . ALA A 1 226 ? 2.220 -12.280 -0.862 1.00 95.31 226 ALA A O 1
ATOM 1775 N N . GLY A 1 227 ? 2.030 -12.976 -2.990 1.00 91.81 227 GLY A N 1
ATOM 1776 C CA . GLY A 1 227 ? 3.163 -13.891 -2.938 1.00 91.81 227 GLY A CA 1
ATOM 1777 C C . GLY A 1 227 ? 3.784 -14.134 -4.300 1.00 91.81 227 GLY A C 1
ATOM 1778 O O . GLY A 1 227 ? 3.344 -13.563 -5.295 1.00 91.81 227 GLY A O 1
ATOM 1779 N N . ARG A 1 228 ? 4.837 -14.950 -4.337 1.00 89.81 228 ARG A N 1
ATOM 1780 C CA . ARG A 1 228 ? 5.513 -15.292 -5.590 1.00 89.81 228 ARG A CA 1
ATOM 1781 C C . ARG A 1 228 ? 4.920 -16.543 -6.214 1.00 89.81 228 ARG A C 1
ATOM 1783 O O . ARG A 1 228 ? 4.817 -17.571 -5.551 1.00 89.81 228 ARG A O 1
ATOM 1790 N N . GLU A 1 229 ? 4.588 -16.455 -7.495 1.00 87.44 229 GLU A N 1
ATOM 1791 C CA . GLU A 1 229 ? 4.216 -17.616 -8.299 1.00 87.44 229 GLU A CA 1
ATOM 1792 C C . GLU A 1 229 ? 5.461 -18.471 -8.580 1.00 87.44 229 GLU A C 1
ATOM 1794 O O . GLU A 1 229 ? 6.460 -17.967 -9.096 1.00 87.44 229 GLU A O 1
ATOM 1799 N N . GLY A 1 230 ? 5.409 -19.774 -8.286 1.00 81.00 230 GLY A N 1
ATOM 1800 C CA . GLY A 1 230 ? 6.575 -20.660 -8.404 1.00 81.00 230 GLY A CA 1
ATOM 1801 C C . GLY A 1 230 ? 7.155 -20.794 -9.820 1.00 81.00 230 GLY A C 1
ATOM 1802 O O . GLY A 1 230 ? 8.357 -20.993 -9.970 1.00 81.00 230 GLY A O 1
ATOM 1803 N N . ALA A 1 231 ? 6.332 -20.658 -10.866 1.00 83.25 231 ALA A N 1
ATOM 1804 C CA . ALA A 1 231 ? 6.773 -20.830 -12.253 1.00 83.25 231 ALA A CA 1
ATOM 1805 C C . ALA A 1 231 ? 7.500 -19.599 -12.818 1.00 83.25 231 ALA A C 1
ATOM 1807 O O . ALA A 1 231 ? 8.482 -19.741 -13.546 1.00 83.25 231 ALA A O 1
ATOM 1808 N N . THR A 1 232 ? 7.011 -18.393 -12.513 1.00 84.19 232 THR A N 1
ATOM 1809 C CA . THR A 1 232 ? 7.521 -17.143 -13.106 1.00 84.19 232 THR A CA 1
ATOM 1810 C C . THR A 1 232 ? 8.299 -16.279 -12.118 1.00 84.19 232 THR A C 1
ATOM 1812 O O . THR A 1 232 ? 9.006 -15.363 -12.536 1.00 84.19 232 THR A O 1
ATOM 1815 N N . GLY A 1 233 ? 8.163 -16.531 -10.813 1.00 85.25 233 GLY A N 1
ATOM 1816 C CA . GLY A 1 233 ? 8.694 -15.681 -9.748 1.00 85.25 233 GLY A CA 1
ATOM 1817 C C . GLY A 1 233 ? 7.986 -14.329 -9.613 1.00 85.25 233 GLY A C 1
ATOM 1818 O O . GLY A 1 233 ? 8.444 -13.500 -8.824 1.00 85.25 233 GLY A O 1
ATOM 1819 N N . ARG A 1 234 ? 6.901 -14.093 -10.367 1.00 89.50 234 ARG A N 1
ATOM 1820 C CA . ARG A 1 234 ? 6.127 -12.846 -10.336 1.00 89.50 234 ARG A CA 1
ATOM 1821 C C . ARG A 1 234 ? 5.332 -12.701 -9.049 1.00 89.50 234 ARG A C 1
ATOM 1823 O O . ARG A 1 234 ? 4.869 -13.685 -8.472 1.00 89.50 234 ARG A O 1
ATOM 1830 N N . SER A 1 235 ? 5.143 -11.454 -8.643 1.00 92.50 235 SER A N 1
ATOM 1831 C CA . SER A 1 235 ? 4.357 -11.069 -7.479 1.00 92.50 235 SER A CA 1
ATOM 1832 C C . SER A 1 235 ? 2.870 -11.063 -7.835 1.00 92.50 235 SER A C 1
ATOM 1834 O O . SER A 1 235 ? 2.368 -10.150 -8.500 1.00 92.50 235 SER A O 1
ATOM 1836 N N . VAL A 1 236 ? 2.162 -12.093 -7.379 1.00 93.12 236 VAL A N 1
ATOM 1837 C CA . VAL A 1 236 ? 0.740 -12.327 -7.647 1.00 93.12 236 VAL A CA 1
ATOM 1838 C C . VAL A 1 236 ? -0.128 -11.999 -6.426 1.00 93.12 236 VAL A C 1
ATOM 1840 O O . VAL A 1 236 ? 0.291 -12.224 -5.285 1.00 93.12 236 VAL A O 1
ATOM 1843 N N . PRO A 1 237 ? -1.335 -11.444 -6.634 1.00 94.75 237 PRO A N 1
ATOM 1844 C CA . PRO A 1 237 ? -2.300 -11.210 -5.564 1.00 94.75 237 PRO A CA 1
ATOM 1845 C C . PRO A 1 237 ? -2.865 -12.526 -5.019 1.00 94.75 237 PRO A C 1
ATOM 1847 O O . PRO A 1 237 ? -3.045 -13.494 -5.754 1.00 94.75 237 PRO A O 1
ATOM 1850 N N . LEU A 1 238 ? -3.248 -12.519 -3.744 1.00 94.12 238 LEU A N 1
ATOM 1851 C CA . LEU A 1 238 ? -4.039 -13.582 -3.124 1.00 94.12 238 LEU A CA 1
ATOM 1852 C C . LEU A 1 238 ? -5.446 -13.045 -2.873 1.00 94.12 238 LEU A C 1
ATOM 1854 O O . LEU A 1 238 ? -5.636 -12.219 -1.984 1.00 94.12 238 LEU A O 1
ATOM 1858 N N . ALA A 1 239 ? -6.418 -13.446 -3.695 1.00 94.56 239 ALA A N 1
ATOM 1859 C CA . ALA A 1 239 ? -7.711 -12.762 -3.795 1.00 94.56 239 ALA A CA 1
ATOM 1860 C C . ALA A 1 239 ? -8.451 -12.623 -2.450 1.00 94.56 239 ALA A C 1
ATOM 1862 O O . ALA A 1 239 ? -8.863 -11.529 -2.074 1.00 94.56 239 ALA A O 1
ATOM 1863 N N . ASP A 1 240 ? -8.566 -13.706 -1.681 1.00 95.44 240 ASP A N 1
ATOM 1864 C CA . ASP A 1 240 ? -9.192 -13.707 -0.353 1.00 95.44 240 ASP A CA 1
ATOM 1865 C C . ASP A 1 240 ? -8.483 -12.759 0.627 1.00 95.44 240 ASP A C 1
ATOM 1867 O O . ASP A 1 240 ? -9.116 -12.078 1.438 1.00 95.44 240 ASP A O 1
ATOM 1871 N N . ARG A 1 241 ? -7.158 -12.672 0.520 1.00 96.56 241 ARG A N 1
ATOM 1872 C CA . ARG A 1 241 ? -6.334 -11.818 1.367 1.00 96.56 241 ARG A CA 1
ATOM 1873 C C . ARG A 1 241 ? -6.382 -10.351 0.970 1.00 96.56 241 ARG A C 1
ATOM 1875 O O . ARG A 1 241 ? -6.411 -9.497 1.855 1.00 96.56 241 ARG A O 1
ATOM 1882 N N . VAL A 1 242 ? -6.403 -10.057 -0.329 1.00 98.19 242 VAL A N 1
ATOM 1883 C CA . VAL A 1 242 ? -6.609 -8.702 -0.857 1.00 98.19 242 VAL A CA 1
ATOM 1884 C C . VAL A 1 242 ? -7.966 -8.184 -0.381 1.00 98.19 242 VAL A C 1
ATOM 1886 O O . VAL A 1 242 ? -8.032 -7.082 0.163 1.00 98.19 242 VAL A O 1
ATOM 1889 N N . ASN A 1 243 ? -9.010 -9.017 -0.448 1.00 98.19 243 ASN A N 1
ATOM 1890 C CA . ASN A 1 243 ? -10.343 -8.685 0.061 1.00 98.19 243 ASN A CA 1
ATOM 1891 C C . ASN A 1 243 ? -10.321 -8.403 1.567 1.00 98.19 243 ASN A C 1
ATOM 1893 O O . ASN A 1 243 ? -10.849 -7.385 2.016 1.00 98.19 243 ASN A O 1
ATOM 1897 N N . LEU A 1 244 ? -9.669 -9.270 2.352 1.00 98.50 244 LEU A N 1
ATOM 1898 C CA . LEU A 1 244 ? -9.524 -9.077 3.795 1.00 98.50 244 LEU A CA 1
ATOM 1899 C C . LEU A 1 244 ? -8.796 -7.764 4.115 1.00 98.50 244 LEU A C 1
ATOM 1901 O O . LEU A 1 244 ? -9.257 -6.999 4.960 1.00 98.50 244 LEU A O 1
ATOM 1905 N N . LEU A 1 245 ? -7.674 -7.489 3.449 1.00 98.62 245 LEU A N 1
ATOM 1906 C CA . LEU A 1 245 ? -6.890 -6.274 3.659 1.00 98.62 245 LEU A CA 1
ATOM 1907 C C . LEU A 1 245 ? -7.697 -5.016 3.304 1.00 98.62 245 LEU A C 1
ATOM 1909 O O . LEU A 1 245 ? -7.733 -4.070 4.096 1.00 98.62 245 LEU A O 1
ATOM 1913 N N . ALA A 1 246 ? -8.391 -5.030 2.164 1.00 98.56 246 ALA A N 1
ATOM 1914 C CA . ALA A 1 246 ? -9.275 -3.955 1.728 1.00 98.56 246 ALA A CA 1
ATOM 1915 C C . ALA A 1 246 ? -10.398 -3.693 2.745 1.00 98.56 246 ALA A C 1
ATOM 1917 O O . ALA A 1 246 ? -10.625 -2.551 3.154 1.00 98.56 246 ALA A O 1
ATOM 1918 N N . ASP A 1 247 ? -11.054 -4.750 3.229 1.00 98.38 247 ASP A N 1
ATOM 1919 C CA . ASP A 1 247 ? -12.115 -4.644 4.230 1.00 98.38 247 ASP A CA 1
ATOM 1920 C C . ASP A 1 247 ? -11.601 -4.034 5.536 1.00 98.38 247 ASP A C 1
ATOM 1922 O O . ASP A 1 247 ? -12.231 -3.128 6.094 1.00 98.38 247 ASP A O 1
ATOM 1926 N N . ARG A 1 248 ? -10.438 -4.481 6.024 1.00 98.50 248 ARG A N 1
ATOM 1927 C CA . ARG A 1 248 ? -9.823 -3.950 7.250 1.00 98.50 248 ARG A CA 1
ATOM 1928 C C . ARG A 1 248 ? -9.441 -2.481 7.103 1.00 98.50 248 ARG A C 1
ATOM 1930 O O . ARG A 1 248 ? -9.801 -1.681 7.971 1.00 98.50 248 ARG A O 1
ATOM 1937 N N . ALA A 1 249 ? -8.822 -2.101 5.987 1.00 98.38 249 ALA A N 1
ATOM 1938 C CA . ALA A 1 249 ? -8.488 -0.709 5.697 1.00 98.38 249 ALA A CA 1
ATOM 1939 C C . ALA A 1 249 ? -9.739 0.185 5.653 1.00 98.38 249 ALA A C 1
ATOM 1941 O O . ALA A 1 249 ? -9.767 1.263 6.257 1.00 98.38 249 ALA A O 1
ATOM 1942 N N . MET A 1 250 ? -10.825 -0.295 5.039 1.00 98.31 250 MET A N 1
ATOM 1943 C CA . MET A 1 250 ? -12.102 0.422 5.010 1.00 98.31 250 MET A CA 1
ATOM 1944 C C . MET A 1 250 ? -12.730 0.577 6.398 1.00 98.31 250 MET A C 1
ATOM 1946 O O . MET A 1 250 ? -13.309 1.626 6.697 1.00 98.31 250 MET A O 1
ATOM 1950 N N . LYS A 1 251 ? -12.602 -0.418 7.286 1.00 98.12 251 LYS A N 1
ATOM 1951 C CA . LYS A 1 251 ? -13.077 -0.308 8.679 1.00 98.12 251 LYS A CA 1
ATOM 1952 C C . LYS A 1 251 ? -12.268 0.714 9.480 1.00 98.12 251 LYS A C 1
ATOM 1954 O O . LYS A 1 251 ? -12.880 1.510 10.197 1.00 98.12 251 LYS A O 1
ATOM 1959 N N . TRP A 1 252 ? -10.943 0.743 9.327 1.00 98.19 252 TRP A N 1
ATOM 1960 C CA . TRP A 1 252 ? -10.080 1.750 9.956 1.00 98.19 252 TRP A CA 1
ATOM 1961 C C . TRP A 1 252 ? -10.401 3.164 9.478 1.00 98.19 252 TRP A C 1
ATOM 1963 O O . TRP A 1 252 ? -10.603 4.064 10.299 1.00 98.19 252 TRP A O 1
ATOM 1973 N N . SER A 1 253 ? -10.571 3.339 8.169 1.00 96.81 253 SER A N 1
ATOM 1974 C CA . SER A 1 253 ? -10.982 4.618 7.595 1.00 96.81 253 SER A CA 1
ATOM 1975 C C . SER A 1 253 ? -12.375 5.037 8.089 1.00 96.81 253 SER A C 1
ATOM 1977 O O . SER A 1 253 ? -12.588 6.169 8.529 1.00 96.81 253 SER A O 1
ATOM 1979 N N . ASN A 1 254 ? -13.325 4.100 8.155 1.00 96.62 254 ASN A N 1
ATOM 1980 C CA . ASN A 1 254 ? -14.650 4.360 8.713 1.00 96.62 254 ASN A CA 1
ATOM 1981 C C . ASN A 1 254 ? -14.611 4.780 10.190 1.00 96.62 254 ASN A C 1
ATOM 1983 O O . ASN A 1 254 ? -15.396 5.633 10.600 1.00 96.62 254 ASN A O 1
ATOM 1987 N N . LEU A 1 255 ? -13.700 4.235 11.001 1.00 96.19 255 LEU A N 1
ATOM 1988 C CA . LEU A 1 255 ? -13.556 4.664 12.393 1.00 96.19 255 LEU A CA 1
ATOM 1989 C C . LEU A 1 255 ? -13.154 6.144 12.495 1.00 96.19 255 LEU A C 1
ATOM 1991 O O . LEU A 1 255 ? -13.527 6.806 13.469 1.00 96.19 255 LEU A O 1
ATOM 1995 N N . ARG A 1 256 ? -12.430 6.679 11.505 1.00 91.31 256 ARG A N 1
ATOM 1996 C CA . ARG A 1 256 ? -12.048 8.094 11.448 1.00 91.31 256 ARG A CA 1
ATOM 1997 C C . ARG A 1 256 ? -13.222 8.991 11.067 1.00 91.31 256 ARG A C 1
ATOM 1999 O O . ARG A 1 256 ? -13.442 9.991 11.749 1.00 91.31 256 ARG A O 1
ATOM 20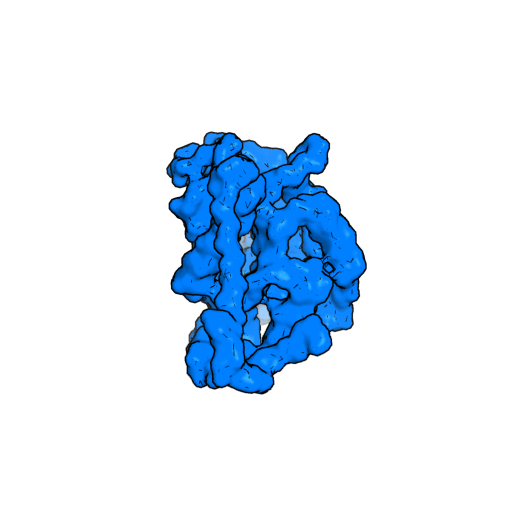06 N N . THR A 1 257 ? -13.954 8.630 10.017 1.00 89.94 257 THR A N 1
ATOM 2007 C CA . THR A 1 257 ? -14.991 9.484 9.413 1.00 89.94 257 THR A CA 1
ATOM 2008 C C . THR A 1 257 ? -16.344 9.391 10.112 1.00 89.94 257 THR A C 1
ATOM 2010 O O . THR A 1 257 ? -17.117 10.347 10.084 1.00 89.94 257 THR A O 1
ATOM 2013 N N . LYS A 1 258 ? -16.638 8.279 10.797 1.00 94.62 258 LYS A N 1
ATOM 2014 C CA . LYS A 1 258 ? -17.923 8.090 11.479 1.00 94.62 258 LYS A CA 1
ATOM 2015 C C . LYS A 1 258 ? -18.111 9.093 12.634 1.00 94.62 258 LYS A C 1
ATOM 2017 O O . LYS A 1 258 ? -17.216 9.194 13.486 1.00 94.62 258 LYS A O 1
ATOM 2022 N N . PRO A 1 259 ? -19.268 9.779 12.740 1.00 96.19 259 PRO A N 1
ATOM 2023 C CA . PRO A 1 259 ? -19.577 10.640 13.878 1.00 96.19 259 PRO A CA 1
ATOM 2024 C C . PRO A 1 259 ? -19.488 9.879 15.201 1.00 96.19 259 PRO A C 1
ATOM 2026 O O . PRO A 1 259 ? -19.853 8.707 15.284 1.00 96.19 259 PRO A O 1
ATOM 2029 N N . LYS A 1 260 ? -19.005 10.541 16.262 1.00 97.06 260 LYS A N 1
ATOM 2030 C CA . LYS A 1 260 ? -18.792 9.899 17.574 1.00 97.06 260 LYS A CA 1
ATOM 2031 C C . LYS A 1 260 ? -20.067 9.262 18.134 1.00 97.06 260 LYS A C 1
ATOM 2033 O O . LYS A 1 260 ? -19.980 8.177 18.692 1.00 97.06 260 LYS A O 1
ATOM 2038 N N . VAL A 1 261 ? -21.218 9.910 17.944 1.00 97.94 261 VAL A N 1
ATOM 2039 C CA . VAL A 1 261 ? -22.533 9.435 18.415 1.00 97.94 261 VAL A CA 1
ATOM 2040 C C . VAL A 1 261 ? -22.972 8.126 17.755 1.00 97.94 261 VAL A C 1
ATOM 2042 O O . VAL A 1 261 ? -23.696 7.348 18.365 1.00 97.94 261 VAL A O 1
ATOM 2045 N N . ASP A 1 262 ? -22.462 7.835 16.556 1.00 97.31 262 ASP A N 1
ATOM 2046 C CA . ASP A 1 262 ? -22.809 6.627 15.806 1.00 97.31 262 ASP A CA 1
ATOM 2047 C C . ASP A 1 262 ? -21.780 5.500 15.990 1.00 97.31 262 ASP A C 1
ATOM 2049 O O . ASP A 1 262 ? -21.940 4.397 15.443 1.00 97.31 262 ASP A O 1
ATOM 2053 N N . LYS A 1 263 ? -20.679 5.751 16.714 1.00 97.56 263 LYS A N 1
ATOM 2054 C CA . LYS A 1 263 ? -19.658 4.734 16.990 1.00 97.56 263 LYS A CA 1
ATOM 2055 C C . LYS A 1 263 ? -20.189 3.756 18.030 1.00 97.56 263 LYS A C 1
ATOM 2057 O O . LYS A 1 263 ? -20.498 4.125 19.155 1.00 97.56 263 LYS A O 1
ATOM 2062 N N . LYS A 1 264 ? -20.252 2.483 17.643 1.00 97.31 264 LYS A N 1
ATOM 2063 C CA . LYS A 1 264 ? -20.621 1.372 18.522 1.00 97.31 264 LYS A CA 1
ATOM 2064 C C . LYS A 1 264 ? -19.341 0.647 18.921 1.00 97.31 264 LYS A C 1
ATOM 2066 O O . LYS A 1 264 ? -18.627 0.171 18.041 1.00 97.31 264 LYS A O 1
ATOM 2071 N N . ILE A 1 265 ? -19.047 0.611 20.217 1.00 96.69 265 ILE A N 1
ATOM 2072 C CA . ILE A 1 265 ? -17.844 -0.012 20.779 1.00 96.69 265 ILE A CA 1
ATOM 2073 C C . ILE A 1 265 ? -18.284 -1.253 21.551 1.00 96.69 265 ILE A C 1
ATOM 2075 O O . ILE A 1 265 ? -19.128 -1.157 22.438 1.00 96.69 265 ILE A O 1
ATOM 2079 N N . ALA A 1 266 ? -17.722 -2.407 21.198 1.00 97.12 266 ALA A N 1
ATOM 2080 C CA . ALA A 1 266 ? -17.881 -3.640 21.957 1.00 97.12 266 ALA A CA 1
ATOM 2081 C C . ALA A 1 266 ? -16.690 -3.807 22.909 1.00 97.12 266 ALA A C 1
ATOM 2083 O O . ALA A 1 266 ? -15.551 -3.549 22.520 1.00 97.12 266 ALA A O 1
ATOM 2084 N N . ILE A 1 267 ? -16.958 -4.240 24.142 1.00 96.44 267 ILE A N 1
ATOM 2085 C CA . ILE A 1 267 ? -15.941 -4.572 25.145 1.00 96.44 267 ILE A CA 1
ATOM 2086 C C . ILE A 1 267 ? -16.130 -6.048 25.490 1.00 96.44 267 ILE A C 1
ATOM 2088 O O . ILE A 1 267 ? -17.180 -6.431 26.001 1.00 96.44 267 ILE A O 1
ATOM 2092 N N . THR A 1 268 ? -15.131 -6.870 25.177 1.00 93.50 268 THR A N 1
ATOM 2093 C CA . THR A 1 268 ? -15.184 -8.322 25.382 1.00 93.50 268 THR A CA 1
ATOM 2094 C C . THR A 1 268 ? -14.431 -8.693 26.651 1.00 93.50 268 THR A C 1
ATOM 2096 O O . THR A 1 268 ? -13.272 -8.319 26.813 1.00 93.50 268 THR A O 1
ATOM 2099 N N . ILE A 1 269 ? -15.085 -9.447 27.535 1.00 88.88 269 ILE A N 1
ATOM 2100 C CA . ILE A 1 269 ? -14.491 -9.986 28.761 1.00 88.88 269 ILE A CA 1
ATOM 2101 C C . ILE A 1 269 ? -14.295 -11.488 28.561 1.00 88.88 269 ILE A C 1
ATOM 2103 O O . ILE A 1 269 ? -15.234 -12.194 28.195 1.00 88.88 269 ILE A O 1
ATOM 2107 N N . PHE A 1 270 ? -13.075 -11.966 28.791 1.00 88.12 270 PHE A N 1
ATOM 2108 C CA . PHE A 1 270 ? -12.744 -13.389 28.745 1.00 88.12 270 PHE A CA 1
ATOM 2109 C C . PHE A 1 270 ? -12.732 -13.989 30.151 1.00 88.12 270 PHE A C 1
ATOM 2111 O O . PHE A 1 270 ? -12.495 -13.281 31.128 1.00 88.12 270 PHE A O 1
ATOM 2118 N N . SER A 1 271 ? -12.956 -15.303 30.238 1.00 86.69 271 SER A N 1
ATOM 2119 C CA . SER A 1 271 ? -12.871 -16.071 31.489 1.00 86.69 271 SER A CA 1
ATOM 2120 C C . SER A 1 271 ? -13.778 -15.537 32.603 1.00 86.69 271 SER A C 1
ATOM 2122 O O . SER A 1 271 ? -13.343 -15.365 33.740 1.00 86.69 271 SER A O 1
ATOM 2124 N N . PHE A 1 272 ? -15.045 -15.266 32.270 1.00 83.69 272 PHE A N 1
ATOM 2125 C CA . PHE A 1 272 ? -16.065 -14.923 33.256 1.00 83.69 272 PHE A CA 1
ATOM 2126 C C . PHE A 1 272 ? -17.285 -15.855 33.134 1.00 83.69 272 PHE A C 1
ATOM 2128 O O . PHE A 1 272 ? -17.965 -15.801 32.105 1.00 83.69 272 PHE A O 1
ATOM 2135 N N . PRO A 1 273 ? -17.587 -16.678 34.159 1.00 85.00 273 PRO A N 1
ATOM 2136 C CA . PRO A 1 273 ? -16.839 -16.856 35.416 1.00 85.00 273 PRO A CA 1
ATOM 2137 C C . PRO A 1 273 ? -15.422 -17.463 35.238 1.00 85.00 273 PRO A C 1
ATOM 2139 O O . PRO A 1 273 ? -15.170 -18.145 34.240 1.00 85.00 273 PRO A O 1
ATOM 2142 N N . PRO A 1 274 ? -14.471 -17.208 36.163 1.00 82.62 274 PRO A N 1
ATOM 2143 C CA . PRO A 1 274 ? -13.080 -17.658 36.048 1.00 82.62 274 PRO A CA 1
ATOM 2144 C C . PRO A 1 274 ? -12.898 -19.111 36.527 1.00 82.62 274 PRO A C 1
ATOM 2146 O O . PRO A 1 274 ? -12.231 -19.379 37.523 1.00 82.62 274 PRO A O 1
ATOM 2149 N N . ASP A 1 275 ? -13.497 -20.063 35.812 1.00 81.88 275 ASP A N 1
ATOM 2150 C CA . ASP A 1 275 ? -13.561 -21.473 36.242 1.00 81.88 275 ASP A CA 1
ATOM 2151 C C . ASP A 1 275 ? -12.284 -22.281 35.954 1.00 81.88 275 ASP A C 1
ATOM 2153 O O . ASP A 1 275 ? -12.109 -23.400 36.439 1.00 81.88 275 ASP A O 1
ATOM 2157 N N . LYS A 1 276 ? -11.377 -21.736 35.137 1.00 77.56 276 LYS A N 1
ATOM 2158 C CA . LYS A 1 276 ? -10.067 -22.329 34.849 1.00 77.56 276 LYS A CA 1
ATOM 2159 C C . LYS A 1 276 ? -8.985 -21.455 35.477 1.00 77.56 276 LYS A C 1
ATOM 2161 O O . LYS A 1 276 ? -9.096 -20.237 35.424 1.00 77.56 276 LYS A O 1
ATOM 2166 N N . GLY A 1 277 ? -7.961 -22.090 36.058 1.00 75.75 277 GLY A N 1
ATOM 2167 C CA . GLY A 1 277 ? -6.820 -21.424 36.700 1.00 75.75 277 GLY A CA 1
ATOM 2168 C C . GLY A 1 277 ? -5.929 -20.653 35.714 1.00 75.75 277 GLY A C 1
ATOM 2169 O O . GLY A 1 277 ? -6.406 -19.887 34.884 1.00 75.75 277 GLY A O 1
ATOM 2170 N N . ASN A 1 278 ? -4.613 -20.854 35.761 1.00 69.94 278 ASN A N 1
ATOM 2171 C CA . ASN A 1 278 ? -3.653 -20.032 35.007 1.00 69.94 278 ASN A CA 1
ATOM 2172 C C . ASN A 1 278 ? -3.548 -20.408 33.513 1.00 69.94 278 ASN A C 1
ATOM 2174 O O . ASN A 1 278 ? -2.503 -20.854 33.049 1.00 69.94 278 ASN A O 1
ATOM 2178 N N . VAL A 1 279 ? -4.635 -20.239 32.755 1.00 79.56 279 VAL A N 1
ATOM 2179 C CA . VAL A 1 279 ? -4.650 -20.371 31.281 1.00 79.56 279 VAL A CA 1
ATOM 2180 C C . VAL A 1 279 ? -4.244 -19.079 30.565 1.00 79.56 279 VAL A C 1
ATOM 2182 O O . VAL A 1 279 ? -3.991 -19.104 29.364 1.00 79.56 279 VAL A O 1
ATOM 2185 N N . GLY A 1 280 ? -4.203 -17.957 31.285 1.00 71.94 280 GLY A N 1
ATOM 2186 C CA . GLY A 1 280 ? -3.839 -16.639 30.768 1.00 71.94 280 GLY A CA 1
ATOM 2187 C C . GLY A 1 280 ? -2.699 -15.993 31.552 1.00 71.94 280 GLY A C 1
ATOM 2188 O O . GLY A 1 280 ? -2.151 -16.568 32.491 1.00 71.94 280 GLY A O 1
ATOM 2189 N N . THR A 1 281 ? -2.337 -14.782 31.143 1.00 71.19 281 THR A N 1
ATOM 2190 C CA . THR A 1 281 ? -1.232 -14.014 31.723 1.00 71.19 281 THR A CA 1
ATOM 2191 C C . THR A 1 281 ? -1.627 -13.361 33.048 1.00 71.19 281 THR A C 1
ATOM 2193 O O . THR A 1 281 ? -2.763 -12.917 33.216 1.00 71.19 281 THR A O 1
ATOM 2196 N N . ALA A 1 282 ? -0.668 -13.244 33.971 1.00 59.81 282 ALA A N 1
ATOM 2197 C CA . ALA A 1 282 ? -0.806 -12.423 35.170 1.00 59.81 282 ALA A CA 1
ATOM 2198 C C . ALA A 1 282 ? -0.896 -10.946 34.757 1.00 59.81 282 ALA A C 1
ATOM 2200 O O . ALA A 1 282 ? 0.111 -10.312 34.454 1.00 59.81 282 ALA A O 1
ATOM 2201 N N . ALA A 1 283 ? -2.120 -10.420 34.667 1.00 68.75 283 ALA A N 1
ATOM 2202 C CA . ALA A 1 283 ? -2.347 -9.013 34.344 1.00 68.75 283 ALA A CA 1
ATOM 2203 C C . ALA A 1 283 ? -1.919 -8.068 35.489 1.00 68.75 283 ALA A C 1
ATOM 2205 O O . ALA A 1 283 ? -1.770 -6.872 35.243 1.00 68.75 283 ALA A O 1
ATOM 2206 N N . TYR A 1 284 ? -1.700 -8.617 36.696 1.00 54.88 284 TYR A N 1
ATOM 2207 C CA . TYR A 1 284 ? -1.118 -7.985 37.883 1.00 54.88 284 TYR A CA 1
ATOM 2208 C C . TYR A 1 284 ? -0.294 -9.000 38.676 1.00 54.88 284 TYR A C 1
ATOM 2210 O O . TYR A 1 284 ? -0.790 -10.140 38.837 1.00 54.88 284 TYR A O 1
#

Foldseek 3Di:
DVLLVQLQEPLSVVLVVLCCCCPPPVVNVVVCVVHDRDDRDPRDHDDQKFWADPPDPDRTHRALVVVCVCCQVPVCVVLVAHLVPAAEEEEEDEVNCSSHVLCQLVNLLCVLLSNVNHHYTYMYGPDLAQLVNLQGNQADPVRHGPHQAYEYAPLAANADAPVDGDLVSLLVSCVSNVHQYAYEQEALPDAPVRQVPDPVRDDPVSCVGRPVRNVSNVHDDHQHFWYADPPPRGIHGDNVRSNVVSVVRVVRSCVRPPDPVPDDDDDDDPCVVVPDPPPDDDPD

Organism: NCBI:txid420275

pLDDT: mean 92.52, std 6.75, range [54.88, 98.88]